Protein AF-0000000066918257 (afdb_homodimer)

Foldseek 3Di:
DDDPPPPPPPPPPPPPPCPPPVPPVPPDDDQWDKDKDKDFAPAQVLQVQLQVQLVVVDDDPVQQKDWDW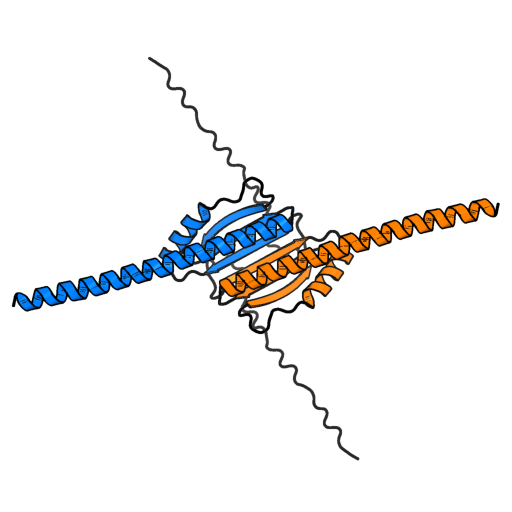DDDGRIIMIMIIGNDPVSRVVRVVVSVVSSVVSSVVCVVVVVVVVVVVVVVVVVVVVVVVVVD/DDDPPPPPPPPPPPPPPCPPPVPPVPPDDDQWDKDKDKDFAPAQVLQVQLQVQLVVVDDDPPQQKDWDWDDDGRIIMIMIIGNDPVSRVVRVVVSVVSSVVSSVVCVVVVVVVVVVVVVVVVVVVVVVVVVD

InterPro domains:
  IPR015419 CTAG/Pcc1 family [PF09341] (35-107)
  IPR015419 CTAG/Pcc1 family [PTHR31283] (31-113)

Radius of gyration: 27.57 Å; Cα contacts (8 Å, |Δi|>4): 281; chains: 2; bounding box: 109×111×55 Å

Organism: Strongyloides stercoralis (NCBI:txid6248)

Secondary structure (DSSP, 8-state):
-----------------------S------SSEEEEEEEE-SSHHHHHHHHHHHHHSPPPTT-SEEEEEEEETTEEEEEEEES-HHHHHHHHHHHHHHHHHHHHHHHHHHHHHHHHHHHHHHHHHHHHHHH-/-----------------------S------SSEEEEEEEE-SSHHHHHHHHHHHHHSPPPTT-SEEEEEEEETTEEEEEEEES-HHHHHHHHHHHHHHHHHHHHHHHHHHHHHHHHHHHHHHHHHHHHHHH-

Solvent-accessible surface area (backbone atoms only — not comparable to full-atom values): 15235 Å² total; 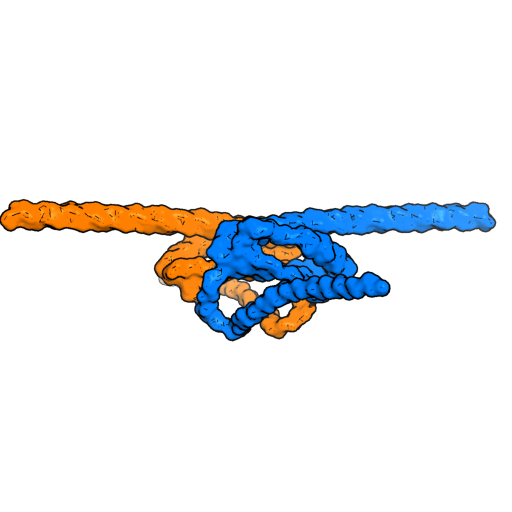per-residue (Å²): 133,88,80,80,78,77,78,75,77,76,75,77,70,75,72,72,70,72,66,69,74,62,78,57,87,55,77,64,60,56,94,46,30,36,36,40,35,36,41,61,41,96,38,52,68,61,28,51,52,51,50,55,58,52,65,67,61,62,75,58,85,85,48,62,37,49,77,48,77,45,78,42,72,32,18,43,36,39,38,38,39,13,84,35,71,66,42,37,49,52,52,52,50,50,50,52,50,52,48,54,52,53,49,50,48,53,56,53,52,52,49,50,53,52,51,51,51,52,50,50,50,54,53,55,54,57,57,54,59,71,72,101,132,87,79,79,78,76,77,73,75,76,73,77,70,73,70,70,69,72,67,67,75,60,78,57,88,55,75,63,60,55,95,45,28,37,35,40,35,38,41,63,41,95,40,52,68,60,28,50,54,49,48,56,58,52,65,66,61,62,74,58,85,86,48,61,37,50,77,47,77,46,77,40,72,31,17,44,34,40,38,38,38,13,84,37,69,67,41,35,48,51,52,52,49,50,50,51,50,51,49,54,51,53,49,50,49,51,56,51,53,52,48,50,53,51,51,49,51,52,52,50,50,56,52,55,54,56,56,55,60,70,72,101

Nearest PDB structures (foldseek):
  7a67-assembly1_A  TM=9.004E-01  e=2.783E-05  Pyrococcus abyssi GE5
  6gwj-assembly1_B  TM=9.487E-01  e=4.952E-05  Homo sapiens
  4wx8-assembly3_C  TM=8.984E-01  e=1.673E-04  Saccharomyces cerevisiae S288C
  8k20-assembly1_F  TM=9.194E-01  e=2.027E-04  Arabidopsis thaliana
  6u9d-assembly2_S-2  TM=4.483E-01  e=7.400E+00  Saccharomyces cerevisiae

Sequence (264 aa):
MPSDVEMTKEYNNTTFKNDKINGNSNDNCDKLHTLECRLKIENENNAQILFTTLNVDKEPSRSKTIRQLELVGKCIVGKFSSIDEKSLQKSVHHFLEMYLLAKSTINVVGKYKYQESVNDEIITTKKAKIMDMPSDVEMTKEYNNTTFKNDKINGNSNDNCDKLHTLECRLKIENENNAQILFTTLNVDKEPSRSKTIRQLELVGKCIVGKFSSIDEKSLQKSVHHFLEMYLLAKSTINVVGKYKYQESVNDEIITTKKAKIMD

pLDDT: mean 79.48, std 25.17, range [27.0, 98.81]

Structure (mmCIF, N/CA/C/O backbone):
data_AF-0000000066918257-model_v1
#
loop_
_entity.id
_entity.type
_entity.pdbx_description
1 polymer 'GRIP domain-containing protein'
#
loop_
_atom_site.group_PDB
_atom_site.id
_atom_site.type_symbol
_atom_site.label_atom_id
_atom_site.label_alt_id
_atom_site.label_comp_id
_atom_site.label_asym_id
_atom_site.label_entity_id
_atom_site.label_seq_id
_atom_site.pdbx_PDB_ins_code
_atom_site.Cartn_x
_atom_site.Cartn_y
_atom_site.Cartn_z
_atom_site.occupancy
_atom_site.B_iso_or_equiv
_atom_site.auth_seq_id
_atom_site.auth_comp_id
_atom_site.auth_asym_id
_atom_site.auth_atom_id
_atom_site.pdbx_PDB_model_num
ATOM 1 N N . MET A 1 1 ? 52.906 -23.297 15.586 1 34 1 MET A N 1
ATOM 2 C CA . MET A 1 1 ? 51.531 -23.719 15.383 1 34 1 MET A CA 1
ATOM 3 C C . MET A 1 1 ? 50.594 -22.531 15.422 1 34 1 MET A C 1
ATOM 5 O O . MET A 1 1 ? 50.531 -21.812 16.422 1 34 1 MET A O 1
ATOM 9 N N . PRO A 1 2 ? 50.25 -21.891 14.273 1 38.5 2 PRO A N 1
ATOM 10 C CA . PRO A 1 2 ? 49.562 -20.609 14.102 1 38.5 2 PRO A CA 1
ATOM 11 C C . PRO A 1 2 ? 48.125 -20.656 14.633 1 38.5 2 PRO A C 1
ATOM 13 O O . PRO A 1 2 ? 47.438 -21.672 14.531 1 38.5 2 PRO A O 1
ATOM 16 N N . SER A 1 3 ? 47.844 -19.969 15.773 1 36.28 3 SER A N 1
ATOM 17 C CA . SER A 1 3 ? 46.625 -19.797 16.547 1 36.28 3 SER A CA 1
ATOM 18 C C . SER A 1 3 ? 45.531 -19.156 15.703 1 36.28 3 SER A C 1
ATOM 20 O O . SER A 1 3 ? 45.75 -18.109 15.086 1 36.28 3 SER A O 1
ATOM 22 N N . ASP A 1 4 ? 44.625 -19.984 15.164 1 34.78 4 ASP A N 1
ATOM 23 C CA . ASP A 1 4 ? 43.438 -19.734 14.344 1 34.78 4 ASP A CA 1
ATOM 24 C C . ASP A 1 4 ? 42.5 -18.734 15.023 1 34.78 4 ASP A C 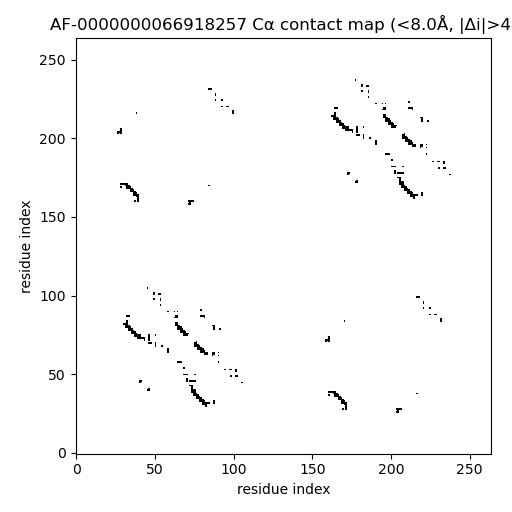1
ATOM 26 O O . ASP A 1 4 ? 42 -18.984 16.125 1 34.78 4 ASP A O 1
ATOM 30 N N . VAL A 1 5 ? 42.719 -17.453 14.82 1 35.69 5 VAL A N 1
ATOM 31 C CA . VAL A 1 5 ? 41.906 -16.328 15.258 1 35.69 5 VAL A CA 1
ATOM 32 C C . VAL A 1 5 ? 40.469 -16.516 14.766 1 35.69 5 VAL A C 1
ATOM 34 O O . VAL A 1 5 ? 40.219 -16.547 13.562 1 35.69 5 VAL A O 1
ATOM 37 N N . GLU A 1 6 ? 39.688 -17.328 15.445 1 34.72 6 GLU A N 1
ATOM 38 C CA . GLU A 1 6 ? 38.25 -17.484 15.219 1 34.72 6 GLU A CA 1
ATOM 39 C C . GLU A 1 6 ? 37.531 -16.141 15.266 1 34.72 6 GLU A C 1
ATOM 41 O O . GLU A 1 6 ? 37.438 -15.5 16.328 1 34.72 6 GLU A O 1
ATOM 46 N N . MET A 1 7 ? 37.656 -15.281 14.305 1 33.41 7 MET A N 1
ATOM 47 C CA . MET A 1 7 ? 36.875 -14.055 14.203 1 33.41 7 MET A CA 1
ATOM 48 C C . MET A 1 7 ? 35.375 -14.359 14.266 1 33.41 7 MET A C 1
ATOM 50 O O . MET A 1 7 ? 34.844 -15.016 13.367 1 33.41 7 MET A O 1
ATOM 54 N N . THR A 1 8 ? 34.844 -14.656 15.422 1 30.53 8 THR A N 1
ATOM 55 C CA . THR A 1 8 ? 33.406 -14.82 15.648 1 30.53 8 THR A CA 1
ATOM 56 C C . THR A 1 8 ? 32.625 -13.586 15.164 1 30.53 8 THR A C 1
ATOM 58 O O . THR A 1 8 ? 32.906 -12.469 15.586 1 30.53 8 THR A O 1
ATOM 61 N N . LYS A 1 9 ? 32.125 -13.609 13.938 1 31.91 9 LYS A N 1
ATOM 62 C CA . LYS A 1 9 ? 31.234 -12.641 13.336 1 31.91 9 LYS A CA 1
ATOM 63 C C . LYS A 1 9 ? 30.031 -12.383 14.242 1 31.91 9 LYS A C 1
ATOM 65 O O . LYS A 1 9 ? 29.266 -13.305 14.547 1 31.91 9 LYS A O 1
ATOM 70 N N . GLU A 1 10 ? 30.125 -11.477 15.234 1 29.81 10 GLU A N 1
ATOM 71 C CA . GLU A 1 10 ? 28.969 -11 16.016 1 29.81 10 GLU A CA 1
ATOM 72 C C . GLU A 1 10 ? 27.891 -10.438 15.094 1 29.81 10 GLU A C 1
ATOM 74 O O . GLU A 1 10 ? 28.125 -9.477 14.367 1 29.81 10 GLU A O 1
ATOM 79 N N . TYR A 1 11 ? 27.094 -11.328 14.484 1 28.58 11 TYR A N 1
ATOM 80 C CA . TYR A 1 11 ? 25.844 -10.859 13.891 1 28.58 11 TYR A CA 1
ATOM 81 C C . TYR A 1 11 ? 25.062 -10.016 14.875 1 28.58 11 TYR A C 1
ATOM 83 O O . TYR A 1 11 ? 24.734 -10.469 15.977 1 28.58 11 TYR A O 1
ATOM 91 N N . ASN A 1 12 ? 25.359 -8.727 14.961 1 29.64 12 ASN A N 1
ATOM 92 C CA . ASN A 1 12 ? 24.516 -7.793 15.695 1 29.64 12 ASN A CA 1
ATOM 93 C C . ASN A 1 12 ? 23.047 -7.945 15.305 1 29.64 12 ASN A C 1
ATOM 95 O O . ASN A 1 12 ? 22.672 -7.637 14.172 1 29.64 12 ASN A O 1
ATOM 99 N N . ASN A 1 13 ? 22.391 -9.016 15.719 1 27.39 13 ASN A N 1
ATOM 100 C CA . ASN A 1 13 ? 20.938 -9.062 15.703 1 27.39 13 ASN A CA 1
ATOM 101 C C . ASN A 1 13 ? 20.328 -7.809 16.328 1 27.39 13 ASN A C 1
ATOM 103 O O . ASN A 1 13 ? 20.375 -7.629 17.547 1 27.39 13 ASN A O 1
ATOM 107 N N . THR A 1 14 ? 20.438 -6.688 15.672 1 30.25 14 THR A N 1
ATOM 108 C CA . THR A 1 14 ? 19.578 -5.629 16.172 1 30.25 14 THR A CA 1
ATOM 109 C C . THR A 1 14 ? 18.203 -6.18 16.547 1 30.25 14 THR A C 1
ATOM 111 O O . THR A 1 14 ? 17.547 -6.84 15.734 1 30.25 14 THR A O 1
ATOM 114 N N . THR A 1 15 ? 17.984 -6.602 17.734 1 29.52 15 THR A N 1
ATOM 115 C CA . THR A 1 15 ? 16.703 -6.887 18.391 1 29.52 15 THR A CA 1
ATOM 116 C C . THR A 1 15 ? 15.625 -5.926 17.891 1 29.52 15 THR A C 1
ATOM 118 O O . THR A 1 15 ? 15.805 -4.707 17.953 1 29.52 15 THR A O 1
ATOM 121 N N . PHE A 1 16 ? 15.008 -6.23 16.812 1 31.22 16 PHE A N 1
ATOM 122 C CA . PHE A 1 16 ? 13.711 -5.617 16.578 1 31.22 16 PHE A CA 1
ATOM 123 C C . PHE A 1 16 ? 12.898 -5.555 17.875 1 31.22 16 PHE A C 1
ATOM 125 O O . PHE A 1 16 ? 12.5 -6.59 18.406 1 31.22 16 PHE A O 1
ATOM 132 N N . LYS A 1 17 ? 13.32 -4.688 18.75 1 29.8 17 LYS A N 1
ATOM 133 C CA . LYS A 1 17 ? 12.336 -4.449 19.797 1 29.8 17 LYS A CA 1
ATOM 134 C C . LYS A 1 17 ? 10.914 -4.578 19.281 1 29.8 17 LYS A C 1
ATOM 136 O O . LYS A 1 17 ? 10.531 -3.885 18.328 1 29.8 17 LYS A O 1
ATOM 141 N N . ASN A 1 18 ? 10.445 -5.816 19.266 1 29.56 18 ASN A N 1
ATOM 142 C CA . ASN A 1 18 ? 8.992 -5.953 19.234 1 29.56 18 ASN A CA 1
ATOM 143 C C . ASN A 1 18 ? 8.305 -4.754 19.875 1 29.56 18 ASN A C 1
ATOM 145 O O . ASN A 1 18 ? 8.148 -4.707 21.094 1 29.56 18 ASN A O 1
ATOM 149 N N . ASP A 1 19 ? 8.672 -3.574 19.625 1 33.31 19 ASP A N 1
ATOM 150 C CA . ASP A 1 19 ? 7.621 -2.619 19.984 1 33.31 19 ASP A CA 1
ATOM 151 C C . ASP A 1 19 ? 6.234 -3.211 19.734 1 33.31 19 ASP A C 1
ATOM 153 O O . ASP A 1 19 ? 5.934 -3.645 18.625 1 33.31 19 ASP A O 1
ATOM 157 N N . LYS A 1 20 ? 5.77 -3.953 20.688 1 31.22 20 LYS A N 1
ATOM 158 C CA . LYS A 1 20 ? 4.395 -4.43 20.812 1 31.22 20 LYS A CA 1
ATOM 159 C C . LYS A 1 20 ? 3.445 -3.615 19.938 1 31.22 20 LYS A C 1
ATOM 161 O O . LYS A 1 20 ? 3.244 -2.424 20.172 1 31.22 20 LYS A O 1
ATOM 166 N N . ILE A 1 21 ? 3.398 -3.871 18.656 1 36.38 21 ILE A N 1
ATOM 167 C CA . ILE A 1 21 ? 2.062 -3.672 18.109 1 36.38 21 ILE A CA 1
ATOM 168 C C . ILE A 1 21 ? 1.014 -4.145 19.109 1 36.38 21 ILE A C 1
ATOM 170 O O . ILE A 1 21 ? 0.825 -5.348 19.297 1 36.38 21 ILE A O 1
ATOM 174 N N . ASN A 1 22 ? 1.06 -3.857 20.359 1 33.19 22 ASN A N 1
ATOM 175 C CA . ASN A 1 22 ? -0.12 -4.074 21.188 1 33.19 22 ASN A CA 1
ATOM 176 C C . ASN A 1 22 ? -1.394 -4.133 20.359 1 33.19 22 ASN A C 1
ATOM 178 O O . ASN A 1 22 ? -1.761 -3.154 19.703 1 33.19 22 ASN A O 1
ATOM 182 N N . GLY A 1 23 ? -1.755 -5.242 19.719 1 34.22 23 GLY A N 1
ATOM 183 C CA . GLY A 1 23 ? -3.07 -5.574 19.203 1 34.22 23 GLY A CA 1
ATOM 184 C C . GLY A 1 23 ? -4.199 -4.875 19.938 1 34.22 23 GLY A C 1
ATOM 185 O O . GLY A 1 23 ? -5.336 -5.355 19.938 1 34.22 23 GLY A O 1
ATOM 186 N N . ASN A 1 24 ? -3.996 -4.379 21.141 1 34.06 24 ASN A N 1
ATOM 187 C CA . ASN A 1 24 ? -5.133 -3.615 21.656 1 34.06 24 ASN A CA 1
ATOM 188 C C . ASN A 1 24 ? -5.684 -2.668 20.594 1 34.06 24 ASN A C 1
ATOM 190 O O . ASN A 1 24 ? -4.93 -1.932 19.953 1 34.06 24 ASN A O 1
ATOM 194 N N . SER A 1 25 ? -6.789 -3.045 19.906 1 39.78 25 SER A N 1
ATOM 195 C CA . SER A 1 25 ? -7.516 -2.012 19.172 1 39.78 25 SER A CA 1
ATOM 196 C C . SER A 1 25 ? -7.145 -0.618 19.656 1 39.78 25 SER A C 1
ATOM 198 O O . SER A 1 25 ? -7.902 0.002 20.406 1 39.78 25 SER A O 1
ATOM 200 N N . ASN A 1 26 ? -6.004 -0.419 20.297 1 39.91 26 ASN A N 1
ATOM 201 C CA . ASN A 1 26 ? -5.637 0.854 20.906 1 39.91 26 ASN A CA 1
ATOM 202 C C . ASN A 1 26 ? -5.734 2.004 19.906 1 39.91 26 ASN A C 1
ATOM 204 O O . ASN A 1 26 ? -5.188 1.925 18.812 1 39.91 26 ASN A O 1
ATOM 208 N N . ASP A 1 27 ? -6.738 2.74 19.906 1 53.62 27 ASP A N 1
ATOM 209 C CA . ASP A 1 27 ? -6.977 4.086 19.391 1 53.62 27 ASP A CA 1
ATOM 210 C C . ASP A 1 27 ? -5.668 4.855 19.234 1 53.62 27 ASP A C 1
ATOM 212 O O . ASP A 1 27 ? -5.672 6.07 19.047 1 53.62 27 ASP A O 1
ATOM 216 N N . ASN A 1 28 ? -4.441 4.152 19.547 1 61.66 28 ASN A N 1
ATOM 217 C CA . ASN A 1 28 ? -3.256 4.988 19.672 1 61.66 28 ASN A CA 1
ATOM 218 C C . ASN A 1 28 ? -2.523 5.133 18.344 1 61.66 28 ASN A C 1
ATOM 220 O O . ASN A 1 28 ? -2.174 4.137 17.703 1 61.66 28 ASN A O 1
ATOM 224 N N . CYS A 1 29 ? -2.682 6.047 17.672 1 70.75 29 CYS A N 1
ATOM 225 C CA . CYS A 1 29 ? -1.875 6.504 16.547 1 70.75 29 CYS A CA 1
ATOM 226 C C . CYS A 1 29 ? -0.394 6.523 16.906 1 70.75 29 CYS A C 1
ATOM 228 O O . CYS A 1 29 ? 0.039 7.336 17.719 1 70.75 29 CYS A O 1
ATOM 230 N N . ASP A 1 30 ? 0.239 5.359 16.578 1 77 30 ASP A N 1
ATOM 231 C CA . ASP A 1 30 ? 1.679 5.262 16.797 1 77 30 ASP A CA 1
ATOM 232 C C . ASP A 1 30 ? 2.418 6.41 16.109 1 77 30 ASP A C 1
ATOM 234 O O . ASP A 1 30 ? 1.807 7.23 15.43 1 77 30 ASP A O 1
ATOM 238 N N . LYS A 1 31 ? 3.754 6.367 16.453 1 87.56 31 LYS A N 1
ATOM 239 C CA . LYS A 1 31 ? 4.602 7.449 15.961 1 87.56 31 LYS A CA 1
ATOM 240 C C . LYS A 1 31 ? 4.918 7.266 14.477 1 87.56 31 LYS A C 1
ATOM 242 O O . LYS A 1 31 ? 5.184 8.242 13.773 1 87.56 31 LYS A O 1
ATOM 247 N N . LEU A 1 32 ? 4.688 6.074 13.938 1 97.06 32 LEU A N 1
ATOM 248 C CA . LEU A 1 32 ? 5.098 5.809 12.562 1 97.06 32 LEU A CA 1
ATOM 249 C C . LEU A 1 32 ? 3.887 5.57 11.672 1 97.06 32 LEU A C 1
ATOM 251 O O . LEU A 1 32 ? 2.828 5.16 12.148 1 97.06 32 LEU A O 1
ATOM 255 N N . HIS A 1 33 ? 4.023 5.934 10.406 1 98.56 33 HIS A N 1
ATOM 256 C CA . HIS A 1 33 ? 3.105 5.445 9.383 1 98.56 33 HIS A CA 1
ATOM 257 C C . HIS A 1 33 ? 3.318 3.961 9.109 1 98.56 33 HIS A C 1
ATOM 259 O O . HIS A 1 33 ? 4.457 3.496 9.031 1 98.56 33 HIS A O 1
ATOM 265 N N . THR A 1 34 ? 2.262 3.229 8.992 1 98.5 34 THR A N 1
ATOM 266 C CA . THR A 1 34 ? 2.428 1.789 8.828 1 98.5 34 THR A CA 1
ATOM 267 C C . THR A 1 34 ? 1.507 1.261 7.734 1 98.5 34 THR A C 1
ATOM 269 O O . THR A 1 34 ? 0.481 1.872 7.43 1 98.5 34 THR A O 1
ATOM 272 N N . LEU A 1 35 ? 1.868 0.194 7.148 1 98.81 35 LEU A N 1
ATOM 273 C CA . LEU A 1 35 ? 1.069 -0.519 6.156 1 98.81 35 LEU A CA 1
ATOM 274 C C . LEU A 1 35 ? 1.346 -2.018 6.211 1 98.81 35 LEU A C 1
ATOM 276 O O . LEU A 1 35 ? 2.496 -2.436 6.352 1 98.81 35 LEU A O 1
ATOM 280 N N . GLU A 1 36 ? 0.356 -2.795 6.141 1 98.69 36 GLU A N 1
ATOM 281 C CA . GLU A 1 36 ? 0.458 -4.246 6.023 1 98.69 36 GLU A CA 1
ATOM 282 C C . GLU A 1 36 ? -0.367 -4.762 4.848 1 98.69 36 GLU A C 1
ATOM 284 O O . GLU A 1 36 ? -1.525 -4.375 4.676 1 98.69 36 GLU A O 1
ATOM 289 N N . CYS A 1 37 ? 0.229 -5.52 4.062 1 98.75 37 CYS A N 1
ATOM 290 C CA . CYS A 1 37 ? -0.529 -6.152 2.988 1 98.75 37 CYS A CA 1
ATOM 291 C C . CYS A 1 37 ? -0.437 -7.668 3.076 1 98.75 37 CYS A C 1
ATOM 293 O O . CYS A 1 37 ? 0.549 -8.211 3.582 1 98.75 37 CYS A O 1
ATOM 295 N N . ARG A 1 38 ? -1.414 -8.336 2.643 1 98.5 38 ARG A N 1
ATOM 296 C CA . ARG A 1 38 ? -1.513 -9.789 2.537 1 98.5 38 ARG A CA 1
ATOM 297 C C . ARG A 1 38 ? -1.929 -10.203 1.131 1 98.5 38 ARG A C 1
ATOM 299 O O . ARG A 1 38 ? -3.012 -9.844 0.664 1 98.5 38 ARG A O 1
ATOM 306 N N . LEU A 1 39 ? -1.074 -10.906 0.521 1 98.62 39 LEU A N 1
ATOM 307 C CA . LEU A 1 39 ? -1.291 -11.352 -0.851 1 98.62 39 LEU A CA 1
ATOM 308 C C . LEU A 1 39 ? -1.443 -12.867 -0.912 1 98.62 39 LEU A C 1
ATOM 310 O O . LEU A 1 39 ? -0.559 -13.602 -0.47 1 98.62 39 LEU A O 1
ATOM 314 N N . LYS A 1 40 ? -2.479 -13.289 -1.523 1 97.88 40 LYS A N 1
ATOM 315 C CA . LYS A 1 40 ? -2.773 -14.719 -1.633 1 97.88 40 LYS A CA 1
ATOM 316 C C . LYS A 1 40 ? -2.209 -15.297 -2.926 1 97.88 40 LYS A C 1
ATOM 318 O O . LYS A 1 40 ? -2.404 -14.734 -4.004 1 97.88 40 LYS A O 1
ATOM 323 N N . ILE A 1 41 ? -1.612 -16.438 -2.723 1 97.25 41 ILE A N 1
ATOM 324 C CA . ILE A 1 41 ? -1.028 -17.141 -3.863 1 97.25 41 ILE A CA 1
ATOM 325 C C . ILE A 1 41 ? -1.769 -18.453 -4.098 1 97.25 41 ILE A C 1
ATOM 327 O O . ILE A 1 41 ? -2.438 -18.969 -3.195 1 97.25 41 ILE A O 1
ATOM 331 N N . GLU A 1 42 ? -1.72 -18.938 -5.246 1 94.19 42 GLU A N 1
ATOM 332 C CA . GLU A 1 42 ? -2.516 -20.078 -5.66 1 94.19 42 GLU A CA 1
ATOM 333 C C . GLU A 1 42 ? -2.104 -21.344 -4.898 1 94.19 42 GLU A C 1
ATOM 335 O O . GLU A 1 42 ? -2.949 -22.172 -4.551 1 94.19 42 GLU A O 1
ATOM 340 N N . ASN A 1 43 ? -0.855 -21.531 -4.742 1 94.75 43 ASN A N 1
ATOM 341 C CA . ASN A 1 43 ? -0.366 -22.703 -4.027 1 94.75 43 ASN A CA 1
ATOM 342 C C . ASN A 1 43 ? 0.916 -22.391 -3.258 1 94.75 43 ASN A C 1
ATOM 344 O O . ASN A 1 43 ? 1.542 -21.359 -3.477 1 94.75 43 ASN A O 1
ATOM 348 N N . GLU A 1 44 ? 1.282 -23.297 -2.324 1 96.06 44 GLU A N 1
ATOM 349 C CA . GLU A 1 44 ? 2.395 -23.078 -1.404 1 96.06 44 GLU A CA 1
ATOM 350 C C . GLU A 1 44 ? 3.725 -23.016 -2.15 1 96.06 44 GLU A C 1
ATOM 352 O O . GLU A 1 44 ? 4.625 -22.266 -1.767 1 96.06 44 GLU A O 1
ATOM 357 N N . ASN A 1 45 ? 3.85 -23.859 -3.176 1 95.44 45 ASN A N 1
ATOM 358 C CA . ASN A 1 45 ? 5.086 -23.875 -3.951 1 95.44 45 ASN A CA 1
ATOM 359 C C . ASN A 1 45 ? 5.34 -22.516 -4.613 1 95.44 45 ASN A C 1
ATOM 361 O O . ASN A 1 45 ? 6.43 -21.953 -4.488 1 95.44 45 ASN A O 1
ATOM 365 N N . ASN A 1 46 ? 4.324 -22.031 -5.316 1 97 46 ASN A N 1
ATOM 366 C CA . ASN A 1 46 ? 4.441 -20.719 -5.934 1 97 46 ASN A CA 1
ATOM 367 C C . ASN A 1 46 ? 4.676 -19.625 -4.891 1 97 46 ASN A C 1
ATOM 369 O O . ASN A 1 46 ? 5.445 -18.688 -5.121 1 97 46 ASN A O 1
ATOM 373 N N . ALA A 1 47 ? 4.043 -19.75 -3.727 1 97.81 47 ALA A N 1
ATOM 374 C CA . ALA A 1 47 ? 4.215 -18.781 -2.648 1 97.81 47 ALA A CA 1
ATOM 375 C C . ALA A 1 47 ? 5.668 -18.734 -2.18 1 97.81 47 ALA A C 1
ATOM 377 O O . ALA A 1 47 ? 6.223 -17.656 -1.95 1 97.81 47 ALA A O 1
ATOM 378 N N . GLN A 1 48 ? 6.223 -19.875 -2.057 1 97.88 48 GLN A N 1
ATOM 379 C CA . GLN A 1 48 ? 7.609 -19.969 -1.621 1 97.88 48 GLN A CA 1
ATOM 380 C C . GLN A 1 48 ? 8.555 -19.344 -2.641 1 97.88 48 GLN A C 1
ATOM 382 O O . GLN A 1 48 ? 9.492 -18.625 -2.27 1 97.88 48 GLN A O 1
ATOM 387 N N . ILE A 1 49 ? 8.352 -19.594 -3.891 1 97.31 49 ILE A N 1
ATOM 388 C CA . ILE A 1 49 ? 9.18 -19.031 -4.945 1 97.31 49 ILE A CA 1
ATOM 389 C C . ILE A 1 49 ? 9.062 -17.5 -4.93 1 97.31 49 ILE A C 1
ATOM 391 O O . ILE A 1 49 ? 10.078 -16.797 -4.953 1 97.31 49 ILE A O 1
ATOM 395 N N . LEU A 1 50 ? 7.812 -17.047 -4.883 1 98.06 50 LEU A N 1
ATOM 396 C CA . LEU A 1 50 ? 7.578 -15.609 -4.867 1 98.06 50 LEU A CA 1
ATOM 397 C C . LEU A 1 50 ? 8.211 -14.961 -3.643 1 98.06 50 LEU A C 1
ATOM 399 O O . LEU A 1 50 ? 8.875 -13.93 -3.752 1 98.06 50 LEU A O 1
ATOM 403 N N . PHE A 1 51 ? 8 -15.625 -2.51 1 98.44 51 PHE A N 1
ATOM 404 C CA . PHE A 1 51 ? 8.562 -15.109 -1.264 1 98.44 51 PHE A CA 1
ATOM 405 C C . PHE A 1 51 ? 10.078 -14.984 -1.366 1 98.44 51 PHE A C 1
ATOM 407 O O . PHE A 1 51 ? 10.641 -13.961 -0.972 1 98.44 51 PHE A O 1
ATOM 414 N N . THR A 1 52 ? 10.719 -15.984 -1.863 1 97.5 52 THR A N 1
ATOM 415 C CA . THR A 1 52 ? 12.172 -15.992 -1.989 1 97.5 52 THR A CA 1
ATOM 416 C C . THR A 1 52 ? 12.641 -14.891 -2.936 1 97.5 52 THR A C 1
ATOM 418 O O . THR A 1 52 ? 13.633 -14.211 -2.66 1 97.5 52 THR A O 1
ATOM 421 N N . THR A 1 53 ? 11.945 -14.703 -4.047 1 97.12 53 THR A N 1
ATOM 422 C CA . THR A 1 53 ? 12.289 -13.68 -5.027 1 97.12 53 THR A CA 1
ATOM 423 C C . THR A 1 53 ? 12.133 -12.281 -4.43 1 97.12 53 THR A C 1
ATOM 425 O O . THR A 1 53 ? 13 -11.43 -4.605 1 97.12 53 THR A O 1
ATOM 428 N N . LEU A 1 54 ? 11.094 -12.07 -3.697 1 98.12 54 LEU A N 1
ATOM 429 C CA . LEU A 1 54 ? 10.789 -10.75 -3.141 1 98.12 54 LEU A CA 1
ATOM 430 C C . LEU A 1 54 ? 11.727 -10.43 -1.979 1 98.12 54 LEU A C 1
ATOM 432 O O . LEU A 1 54 ? 12.047 -9.258 -1.749 1 98.12 54 LEU A O 1
ATOM 436 N N . ASN A 1 55 ? 12.078 -11.469 -1.279 1 96.31 55 ASN A N 1
ATOM 437 C CA . ASN A 1 55 ? 12.93 -11.266 -0.116 1 96.31 55 ASN A CA 1
ATOM 438 C C . ASN A 1 55 ? 14.344 -10.859 -0.524 1 96.31 55 ASN A C 1
ATOM 440 O O . ASN A 1 55 ? 15.07 -10.242 0.261 1 96.31 55 ASN A O 1
ATOM 444 N N . VAL A 1 56 ? 14.727 -11.164 -1.682 1 95.44 56 VAL A N 1
ATOM 445 C CA . VAL A 1 56 ? 16.031 -10.758 -2.205 1 95.44 56 VAL A CA 1
ATOM 446 C C . VAL A 1 56 ? 16 -9.281 -2.582 1 95.44 56 VAL A C 1
ATOM 448 O O . VAL A 1 56 ? 17.047 -8.625 -2.607 1 95.44 56 VAL A O 1
ATOM 451 N N . ASP A 1 57 ? 14.828 -8.891 -3.055 1 93.5 57 ASP A N 1
ATOM 452 C CA . ASP A 1 57 ? 14.641 -7.473 -3.352 1 93.5 57 ASP A CA 1
ATOM 453 C C . ASP A 1 57 ? 14.594 -6.645 -2.068 1 93.5 57 ASP A C 1
ATOM 455 O O . ASP A 1 57 ? 13.508 -6.332 -1.567 1 93.5 57 ASP A O 1
ATOM 459 N N . LYS A 1 58 ? 15.742 -6.199 -1.647 1 92.81 58 LYS A N 1
ATOM 460 C CA . LYS A 1 58 ? 15.844 -5.527 -0.356 1 92.81 58 LYS A CA 1
ATOM 461 C C . LYS A 1 58 ? 15.344 -4.086 -0.446 1 92.81 58 LYS A C 1
ATOM 463 O O . LYS A 1 58 ? 15.461 -3.445 -1.493 1 92.81 58 LYS A O 1
ATOM 468 N N . GLU A 1 59 ? 14.82 -3.645 0.585 1 95.25 59 GLU A N 1
ATOM 469 C CA . GLU A 1 59 ? 14.516 -2.225 0.731 1 95.25 59 GLU A CA 1
ATOM 470 C C . GLU A 1 59 ? 15.758 -1.367 0.536 1 95.25 59 GLU A C 1
ATOM 472 O O . GLU A 1 59 ? 16.812 -1.668 1.09 1 95.25 59 GLU A O 1
ATOM 477 N N . PRO A 1 60 ? 15.609 -0.326 -0.326 1 93.06 60 PRO A N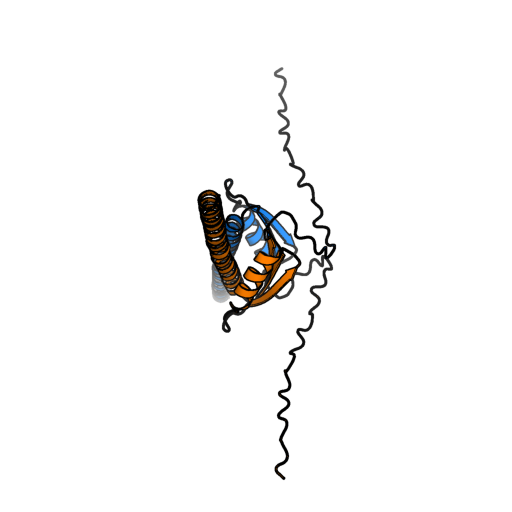 1
ATOM 478 C CA . PRO A 1 60 ? 16.781 0.539 -0.504 1 93.06 60 PRO A CA 1
ATOM 479 C C . PRO A 1 60 ? 17.344 1.046 0.82 1 93.06 60 PRO A C 1
ATOM 481 O O . PRO A 1 60 ? 16.578 1.421 1.717 1 93.06 60 PRO A O 1
ATOM 484 N N . SER A 1 61 ? 18.562 1.09 0.833 1 92.69 61 SER A N 1
ATOM 485 C CA . SER A 1 61 ? 19.25 1.451 2.074 1 92.69 61 SER A CA 1
ATOM 486 C C . SER A 1 61 ? 18.969 2.898 2.459 1 92.69 61 SER A C 1
ATOM 488 O O . SER A 1 61 ? 18.969 3.246 3.643 1 92.69 61 SER A O 1
ATOM 490 N N . ARG A 1 62 ? 18.719 3.676 1.508 1 94.81 62 ARG A N 1
ATOM 491 C CA . ARG A 1 62 ? 18.469 5.086 1.791 1 94.81 62 ARG A CA 1
ATOM 492 C C . ARG A 1 62 ? 17 5.316 2.156 1 94.81 62 ARG A C 1
ATOM 494 O O . ARG A 1 62 ? 16.625 6.418 2.559 1 94.81 62 ARG A O 1
ATOM 501 N N . SER A 1 63 ? 16.25 4.297 2.033 1 95.88 63 SER A N 1
ATOM 502 C CA . SER A 1 63 ? 14.828 4.414 2.326 1 95.88 63 SER A CA 1
ATOM 503 C C . SER A 1 63 ? 14.586 4.652 3.812 1 95.88 63 SER A C 1
ATOM 505 O O . SER A 1 63 ? 15.266 4.066 4.66 1 95.88 63 SER A O 1
ATOM 507 N N . LYS A 1 64 ? 13.633 5.492 4.129 1 97.88 64 LYS A N 1
ATOM 508 C CA . LYS A 1 64 ? 13.227 5.738 5.508 1 97.88 64 LYS A CA 1
ATOM 509 C C . LYS A 1 64 ? 12.188 4.719 5.969 1 97.88 64 LYS A C 1
ATOM 511 O O . LYS A 1 64 ? 11.617 4.852 7.055 1 97.88 64 LYS A O 1
ATOM 516 N N . THR A 1 65 ? 11.992 3.814 5.113 1 98.44 65 THR A N 1
ATOM 517 C CA . THR A 1 65 ? 10.984 2.797 5.387 1 98.44 65 THR A CA 1
ATOM 518 C C . THR A 1 65 ? 11.641 1.469 5.75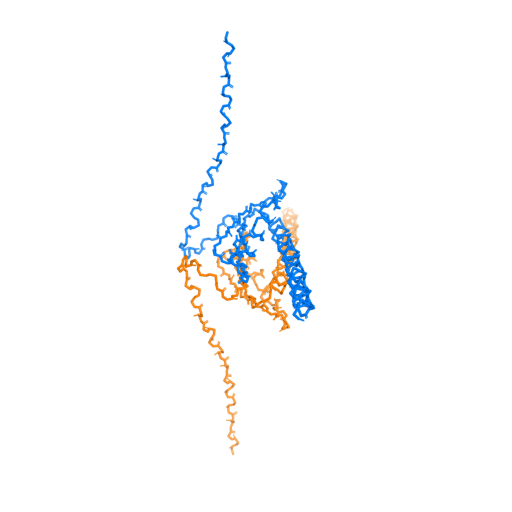8 1 98.44 65 THR A C 1
ATOM 520 O O . THR A 1 65 ? 12.625 1.064 5.137 1 98.44 65 THR A O 1
ATOM 523 N N . ILE A 1 66 ? 11.109 0.846 6.801 1 97.69 66 ILE A N 1
ATOM 524 C CA . ILE A 1 66 ? 11.477 -0.512 7.188 1 97.69 66 ILE A CA 1
ATOM 525 C C . ILE A 1 66 ? 10.453 -1.5 6.629 1 97.69 66 ILE A C 1
ATOM 527 O O . ILE A 1 66 ? 9.242 -1.301 6.773 1 97.69 66 ILE A O 1
ATOM 531 N N . ARG A 1 67 ? 10.992 -2.561 6.008 1 98.19 67 ARG A N 1
ATOM 532 C CA . ARG A 1 67 ? 10.125 -3.58 5.43 1 98.19 67 ARG A CA 1
ATOM 533 C C . ARG A 1 67 ? 10.438 -4.957 6.008 1 98.19 67 ARG A C 1
ATOM 535 O O . ARG A 1 67 ? 11.602 -5.324 6.168 1 98.19 67 ARG A O 1
ATOM 542 N N . GLN A 1 68 ? 9.383 -5.645 6.383 1 97.75 68 GLN A N 1
ATOM 543 C CA . GLN A 1 68 ? 9.461 -7.039 6.801 1 97.75 68 GLN A CA 1
ATOM 544 C C . GLN A 1 68 ? 8.523 -7.918 5.973 1 97.75 68 GLN A C 1
ATOM 546 O O . GLN A 1 68 ? 7.367 -7.551 5.742 1 97.75 68 GLN A O 1
ATOM 551 N N . LEU A 1 69 ? 9.039 -9.023 5.547 1 98.31 69 LEU A N 1
ATOM 552 C CA . LEU A 1 69 ? 8.25 -9.961 4.766 1 98.31 69 LEU A CA 1
ATOM 553 C C . LEU A 1 69 ? 8.086 -11.289 5.508 1 98.31 69 LEU A C 1
ATOM 555 O O . LEU A 1 69 ? 9.039 -11.773 6.129 1 98.31 69 LEU A O 1
ATOM 559 N N . GLU A 1 70 ? 6.914 -11.789 5.418 1 98 70 GLU A N 1
ATOM 560 C CA . GLU A 1 70 ? 6.629 -13.094 6.008 1 98 70 GLU A CA 1
ATOM 561 C C . GLU A 1 70 ? 5.832 -13.977 5.047 1 98 70 GLU A C 1
ATOM 563 O O . GLU A 1 70 ? 5.051 -13.469 4.238 1 98 70 GLU A O 1
ATOM 568 N N . LEU A 1 71 ? 6.102 -15.227 5.168 1 98.06 71 LEU A N 1
ATOM 569 C CA . LEU A 1 71 ? 5.309 -16.219 4.449 1 98.06 71 LEU A CA 1
ATOM 570 C C . LEU A 1 71 ? 4.457 -17.047 5.418 1 98.06 71 LEU A C 1
ATOM 572 O O . LEU A 1 71 ? 4.984 -17.656 6.352 1 98.06 71 LEU A O 1
ATOM 576 N N . VAL A 1 72 ? 3.18 -16.938 5.242 1 96 72 VAL A N 1
ATOM 577 C CA . VAL A 1 72 ? 2.246 -17.703 6.066 1 96 72 VAL A CA 1
ATOM 578 C C . VAL A 1 72 ? 1.387 -18.594 5.176 1 96 72 VAL A C 1
ATOM 580 O O . VAL A 1 72 ? 0.354 -18.172 4.66 1 96 72 VAL A O 1
ATOM 583 N N . GLY A 1 73 ? 1.702 -19.828 5.059 1 93.75 73 GLY A N 1
ATOM 584 C CA . GLY A 1 73 ? 1.012 -20.688 4.117 1 93.75 73 GLY A CA 1
ATOM 585 C C . GLY A 1 73 ? 1.104 -20.203 2.684 1 93.75 73 GLY A C 1
ATOM 586 O O . GLY A 1 73 ? 2.201 -20.062 2.141 1 93.75 73 GLY A O 1
ATOM 587 N N . LYS A 1 74 ? -0.029 -19.938 2.104 1 96.19 74 LYS A N 1
ATOM 588 C CA . LYS A 1 74 ? -0.088 -19.469 0.721 1 96.19 74 LYS A CA 1
ATOM 589 C C . LYS A 1 74 ? -0.168 -17.938 0.656 1 96.19 74 LYS A C 1
ATOM 591 O O . LYS A 1 74 ? -0.537 -17.375 -0.376 1 96.19 74 LYS A O 1
ATOM 596 N N . CYS A 1 75 ? 0.175 -17.312 1.795 1 97.75 75 CYS A N 1
ATOM 597 C CA . CYS A 1 75 ? 0.037 -15.859 1.848 1 97.75 75 CYS A CA 1
ATOM 598 C C . CYS A 1 75 ? 1.387 -15.188 2.08 1 97.75 75 CYS A C 1
ATOM 600 O O . CYS A 1 75 ? 2.17 -15.641 2.918 1 97.75 75 CYS A O 1
ATOM 602 N N . ILE A 1 76 ? 1.624 -14.234 1.332 1 98.44 76 ILE A N 1
ATOM 603 C CA . ILE A 1 76 ? 2.768 -13.367 1.594 1 98.44 76 ILE A CA 1
ATOM 604 C C . ILE A 1 76 ? 2.307 -12.109 2.334 1 98.44 76 ILE A C 1
ATOM 606 O O . ILE A 1 76 ? 1.422 -11.398 1.861 1 98.44 76 ILE A O 1
ATOM 610 N N . VAL A 1 77 ? 2.893 -11.883 3.443 1 98.38 77 VAL A N 1
ATOM 611 C CA . VAL A 1 77 ? 2.553 -10.727 4.273 1 98.38 77 VAL A CA 1
ATOM 612 C C . VAL A 1 77 ? 3.695 -9.711 4.242 1 98.38 77 VAL A C 1
ATOM 614 O O . VAL A 1 77 ? 4.836 -10.047 4.57 1 98.38 77 VAL A O 1
ATOM 617 N N . GLY A 1 78 ? 3.428 -8.531 3.801 1 98.62 78 GLY A N 1
ATOM 618 C CA . GLY A 1 78 ? 4.375 -7.43 3.846 1 98.62 78 GLY A CA 1
ATOM 619 C C . GLY A 1 78 ? 4.023 -6.383 4.887 1 98.62 78 GLY A C 1
ATOM 620 O O . GLY A 1 78 ? 2.883 -5.918 4.949 1 98.62 78 GLY A O 1
ATOM 621 N N . LYS A 1 79 ? 4.945 -6.039 5.703 1 98.69 79 LYS A N 1
ATOM 622 C CA . LYS A 1 79 ? 4.797 -5.008 6.727 1 98.69 79 LYS A CA 1
ATOM 623 C C . LYS A 1 79 ? 5.77 -3.854 6.488 1 98.69 79 LYS A C 1
ATOM 625 O O . LYS A 1 79 ? 6.969 -4.07 6.316 1 98.69 79 LYS A O 1
ATOM 630 N N . PHE A 1 80 ? 5.191 -2.684 6.547 1 98.75 80 PHE A N 1
ATOM 631 C CA . PHE A 1 80 ? 5.969 -1.478 6.301 1 98.75 80 PHE A CA 1
ATOM 632 C C . PHE A 1 80 ? 5.785 -0.473 7.43 1 98.75 80 PHE A C 1
ATOM 634 O O . PHE A 1 80 ? 4.676 -0.297 7.938 1 98.75 80 PHE A O 1
ATOM 641 N N . SER A 1 81 ? 6.824 0.146 7.805 1 98.38 81 SER A N 1
ATOM 642 C CA . SER A 1 81 ? 6.801 1.255 8.75 1 98.38 81 SER A CA 1
ATOM 643 C C . SER A 1 81 ? 7.754 2.367 8.32 1 98.38 81 SER A C 1
ATOM 645 O O . SER A 1 81 ? 8.875 2.1 7.898 1 98.38 81 SER A O 1
ATOM 647 N N . SER A 1 82 ? 7.305 3.631 8.406 1 98.62 82 SER A N 1
ATOM 648 C CA . SER A 1 82 ? 8.117 4.742 7.914 1 98.62 82 SER A CA 1
ATOM 649 C C . SER A 1 82 ? 7.852 6.012 8.719 1 98.62 82 SER A C 1
ATOM 651 O O . SER A 1 82 ? 6.727 6.254 9.156 1 98.62 82 SER A O 1
ATOM 653 N N . ILE A 1 83 ? 8.891 6.801 8.914 1 97 83 ILE A N 1
ATOM 654 C CA . ILE A 1 83 ? 8.727 8.125 9.5 1 97 83 ILE A CA 1
ATOM 655 C C . ILE A 1 83 ? 8.219 9.102 8.445 1 97 83 ILE A C 1
ATOM 657 O O . ILE A 1 83 ? 7.656 10.148 8.773 1 97 83 ILE A O 1
ATOM 661 N N . ASP A 1 84 ? 8.391 8.719 7.141 1 97.56 84 ASP A N 1
ATOM 662 C CA . ASP A 1 84 ? 8.07 9.562 5.992 1 97.56 84 ASP A CA 1
ATOM 663 C C . ASP A 1 84 ? 7.012 8.906 5.109 1 97.56 84 ASP A C 1
ATOM 665 O O . ASP A 1 84 ? 7.227 7.809 4.59 1 97.56 84 ASP A O 1
ATOM 669 N N . GLU A 1 85 ? 5.918 9.609 4.953 1 97.88 85 GLU A N 1
ATOM 670 C CA . GLU A 1 85 ? 4.793 9.047 4.211 1 97.88 85 GLU A CA 1
ATOM 671 C C . GLU A 1 85 ? 5.152 8.82 2.746 1 97.88 85 GLU A C 1
ATOM 673 O O . GLU A 1 85 ? 4.688 7.863 2.127 1 97.88 85 GLU A O 1
ATOM 678 N N . LYS A 1 86 ? 5.969 9.727 2.254 1 98.19 86 LYS A N 1
ATOM 679 C CA . LYS A 1 86 ? 6.391 9.57 0.866 1 98.19 86 LYS A CA 1
ATOM 680 C C . LYS A 1 86 ? 7.266 8.336 0.692 1 98.19 86 LYS A C 1
ATOM 682 O O . LYS A 1 86 ? 7.125 7.602 -0.289 1 98.19 86 LYS A O 1
ATOM 687 N N . SER A 1 87 ? 8.148 8.195 1.65 1 98.56 87 SER A N 1
ATOM 688 C CA . SER A 1 87 ? 9 7.012 1.622 1 98.56 87 SER A CA 1
ATOM 689 C C . SER A 1 87 ? 8.172 5.734 1.714 1 98.56 87 SER A C 1
ATOM 691 O O . SER A 1 87 ? 8.453 4.754 1.024 1 98.56 87 SER A O 1
ATOM 693 N N . LEU A 1 88 ? 7.129 5.754 2.547 1 98.62 88 LEU A N 1
ATOM 694 C CA . LEU A 1 88 ? 6.219 4.621 2.68 1 98.62 88 LEU A CA 1
ATOM 695 C C . LEU A 1 88 ? 5.547 4.301 1.348 1 98.62 88 LEU A C 1
ATOM 697 O O . LEU A 1 88 ? 5.523 3.146 0.919 1 98.62 88 LEU A O 1
ATOM 701 N N . GLN A 1 89 ? 5.082 5.328 0.734 1 98.69 89 GLN A N 1
ATOM 702 C CA . GLN A 1 89 ? 4.395 5.18 -0.545 1 98.69 89 GLN A CA 1
ATOM 703 C C . GLN A 1 89 ? 5.305 4.539 -1.589 1 98.69 89 GLN A C 1
ATOM 705 O O . GLN A 1 89 ? 4.898 3.605 -2.283 1 98.69 89 GLN A O 1
ATOM 710 N N . LYS A 1 90 ? 6.453 5.074 -1.663 1 98.19 90 LYS A N 1
ATOM 711 C CA . LYS A 1 90 ? 7.406 4.566 -2.646 1 98.19 90 LYS A CA 1
ATOM 712 C C . LYS A 1 90 ? 7.738 3.1 -2.385 1 98.19 90 LYS A C 1
ATOM 714 O O . LYS A 1 90 ? 7.785 2.293 -3.316 1 98.19 90 LYS A O 1
ATOM 719 N N . SER A 1 91 ? 8 2.75 -1.179 1 98.31 91 SER A N 1
ATOM 720 C CA . SER A 1 91 ? 8.398 1.402 -0.787 1 98.31 91 SER A CA 1
ATOM 721 C C . SER A 1 91 ? 7.309 0.387 -1.103 1 98.31 91 SER A C 1
ATOM 723 O O . SER A 1 91 ? 7.574 -0.647 -1.719 1 98.31 91 SER A O 1
ATOM 725 N N . VAL A 1 92 ? 6.094 0.777 -0.733 1 98.62 92 VAL A N 1
ATOM 726 C CA . VAL A 1 92 ? 4.992 -0.158 -0.941 1 98.62 92 VAL A CA 1
ATOM 727 C C . VAL A 1 92 ? 4.703 -0.296 -2.434 1 98.62 92 VAL A C 1
ATOM 729 O O . VAL A 1 92 ? 4.457 -1.399 -2.926 1 98.62 92 VAL A O 1
ATOM 732 N N . HIS A 1 93 ? 4.719 0.773 -3.092 1 98.19 93 HIS A N 1
ATOM 733 C CA . HIS A 1 93 ? 4.523 0.741 -4.539 1 98.19 93 HIS A CA 1
ATOM 734 C C . HIS A 1 93 ? 5.547 -0.167 -5.211 1 98.19 93 HIS A C 1
ATOM 736 O O . HIS A 1 93 ? 5.184 -1.021 -6.023 1 98.19 93 HIS A O 1
ATOM 742 N N . HIS A 1 94 ? 6.766 0.061 -4.875 1 97.62 94 HIS A N 1
ATOM 743 C CA . HIS A 1 94 ? 7.844 -0.742 -5.445 1 97.62 94 HIS A CA 1
ATOM 744 C C . HIS A 1 94 ? 7.645 -2.223 -5.141 1 97.62 94 HIS A C 1
ATOM 746 O O . HIS A 1 94 ? 7.777 -3.066 -6.031 1 97.62 94 HIS A O 1
ATOM 752 N N . PHE A 1 95 ? 7.328 -2.527 -3.951 1 98.44 95 PHE A N 1
ATOM 753 C CA . PHE A 1 95 ? 7.133 -3.914 -3.547 1 98.44 95 PHE A CA 1
ATOM 754 C C . PHE A 1 95 ? 6.023 -4.566 -4.363 1 98.44 95 PHE A C 1
ATOM 756 O O . PHE A 1 95 ? 6.195 -5.676 -4.875 1 98.44 95 PHE A O 1
ATOM 763 N N . LEU A 1 96 ? 4.926 -3.898 -4.484 1 98.62 96 LEU A N 1
ATOM 764 C CA . LEU A 1 96 ? 3.789 -4.465 -5.207 1 98.62 96 LEU A CA 1
ATOM 765 C C . LEU A 1 96 ? 4.105 -4.609 -6.691 1 98.62 96 LEU A C 1
ATOM 767 O O . LEU A 1 96 ? 3.66 -5.559 -7.336 1 98.62 96 LEU A O 1
ATOM 771 N N . GLU A 1 97 ? 4.871 -3.717 -7.168 1 98.06 97 GLU A N 1
ATOM 772 C CA . GLU A 1 97 ? 5.312 -3.83 -8.555 1 98.06 97 GLU A CA 1
ATOM 773 C C . GLU A 1 97 ? 6.199 -5.059 -8.75 1 98.06 97 GLU A C 1
ATOM 775 O O . GLU A 1 97 ? 6.035 -5.801 -9.719 1 98.06 97 GLU A O 1
ATOM 780 N N . MET A 1 98 ? 7.148 -5.207 -7.875 1 98.25 98 MET A N 1
ATOM 781 C CA . MET A 1 98 ? 8.031 -6.363 -7.941 1 98.25 98 MET A CA 1
ATOM 782 C C . MET A 1 98 ? 7.246 -7.66 -7.797 1 98.25 98 MET A C 1
ATOM 784 O O . MET A 1 98 ? 7.527 -8.641 -8.484 1 98.25 98 MET A O 1
ATOM 788 N N . TYR A 1 99 ? 6.348 -7.648 -6.965 1 98.5 99 TYR A N 1
ATOM 789 C CA . TYR A 1 99 ? 5.461 -8.789 -6.766 1 98.5 99 TYR A CA 1
ATOM 790 C C . TYR A 1 99 ? 4.746 -9.156 -8.062 1 98.5 99 TYR A C 1
ATOM 792 O O . TYR A 1 99 ? 4.723 -10.32 -8.461 1 98.5 99 TYR A O 1
ATOM 800 N N . LEU A 1 100 ? 4.148 -8.211 -8.688 1 98.5 100 LEU A N 1
ATOM 801 C CA . LEU A 1 100 ? 3.391 -8.453 -9.914 1 98.5 100 LEU A CA 1
ATOM 802 C C . LEU A 1 100 ? 4.301 -8.961 -11.023 1 98.5 100 LEU A C 1
ATOM 804 O O . LEU A 1 100 ? 3.922 -9.859 -11.781 1 98.5 100 LEU A O 1
ATOM 808 N N . LEU A 1 101 ? 5.406 -8.422 -11.047 1 97.69 101 LEU A N 1
ATOM 809 C CA . LEU A 1 101 ? 6.375 -8.852 -12.047 1 97.69 101 LEU A CA 1
ATOM 810 C C . LEU A 1 101 ? 6.805 -10.297 -11.797 1 97.69 101 LEU A C 1
ATOM 812 O O . LEU A 1 101 ? 6.824 -11.109 -12.719 1 97.69 101 LEU A O 1
ATOM 816 N N . ALA A 1 102 ? 7.227 -10.609 -10.602 1 98 102 ALA A N 1
ATOM 817 C CA . ALA A 1 102 ? 7.652 -11.961 -10.234 1 98 102 ALA A CA 1
ATOM 818 C C . ALA A 1 102 ? 6.535 -12.969 -10.469 1 98 102 ALA A C 1
ATOM 820 O O . ALA A 1 102 ? 6.777 -14.062 -10.984 1 98 102 ALA A O 1
ATOM 821 N N . LYS A 1 103 ? 5.391 -12.594 -10.148 1 97.69 103 LYS A N 1
ATOM 822 C CA . LYS A 1 103 ? 4.238 -13.469 -10.336 1 97.69 103 LYS A CA 1
ATOM 823 C C . LYS A 1 103 ? 3.998 -13.75 -11.812 1 97.69 103 LYS A C 1
ATOM 825 O O . LYS A 1 103 ? 3.67 -14.883 -12.195 1 97.69 103 LYS A O 1
ATOM 830 N N . SER A 1 104 ? 4.086 -12.734 -12.617 1 96.62 104 SER A N 1
ATOM 831 C CA . SER A 1 104 ? 3.932 -12.906 -14.055 1 96.62 104 SER A CA 1
ATOM 832 C C . SER A 1 104 ? 4.938 -13.914 -14.602 1 96.62 104 SER A C 1
ATOM 834 O O . SER A 1 104 ? 4.605 -14.719 -15.477 1 96.62 104 SER A O 1
ATOM 836 N N . THR A 1 105 ? 6.09 -13.883 -14.148 1 96.06 105 THR A N 1
ATOM 837 C CA . THR A 1 105 ? 7.137 -14.812 -14.555 1 96.06 105 THR A CA 1
ATOM 838 C C . THR A 1 105 ? 6.754 -16.25 -14.195 1 96.06 105 THR A C 1
ATOM 840 O O . THR A 1 105 ? 6.848 -17.156 -15.031 1 96.06 105 THR A O 1
ATOM 843 N N . ILE A 1 106 ? 6.312 -16.453 -12.969 1 95.06 106 ILE A N 1
ATOM 844 C CA . ILE A 1 106 ? 5.906 -17.781 -12.508 1 95.06 106 ILE A CA 1
ATOM 845 C C . ILE A 1 106 ? 4.789 -18.312 -13.406 1 95.06 106 ILE A C 1
ATOM 847 O O . ILE A 1 106 ? 4.789 -19.5 -13.773 1 95.06 106 ILE A O 1
ATOM 851 N N . ASN A 1 107 ? 3.857 -17.438 -13.703 1 92.31 107 ASN A N 1
ATOM 852 C CA . ASN A 1 107 ? 2.723 -17.844 -14.523 1 92.31 107 ASN A CA 1
ATOM 853 C C . ASN A 1 107 ? 3.16 -18.219 -15.938 1 92.31 107 ASN A C 1
ATOM 855 O O . ASN A 1 107 ? 2.66 -19.203 -16.5 1 92.31 107 ASN A O 1
ATOM 859 N N . VAL A 1 108 ? 4.078 -17.531 -16.484 1 89.88 108 VAL A N 1
ATOM 860 C CA . VAL A 1 108 ? 4.559 -17.766 -17.844 1 89.88 108 VAL A CA 1
ATOM 861 C C . VAL A 1 108 ? 5.426 -19.031 -17.875 1 89.88 108 VAL A C 1
ATOM 863 O O . VAL A 1 108 ? 5.262 -19.875 -18.75 1 89.88 108 VAL A O 1
ATOM 866 N N . VAL A 1 109 ? 6.32 -19.234 -16.953 1 89.38 109 VAL A N 1
ATOM 867 C CA . VAL A 1 109 ? 7.215 -20.391 -16.875 1 89.38 109 VAL A CA 1
ATOM 868 C C . VAL A 1 109 ? 6.41 -21.641 -16.594 1 89.38 109 VAL A C 1
ATOM 870 O O . VAL A 1 109 ? 6.676 -22.703 -17.156 1 89.38 109 VAL A O 1
ATOM 873 N N . GLY A 1 110 ? 5.5 -21.438 -15.688 1 85.44 110 GLY A N 1
ATOM 874 C CA . GLY A 1 110 ? 4.625 -22.562 -15.391 1 85.44 110 GLY A CA 1
ATOM 875 C C . GLY A 1 110 ? 3.869 -23.062 -16.609 1 85.44 110 GLY A C 1
ATOM 876 O O . GLY A 1 110 ? 3.725 -24.266 -16.812 1 85.44 110 GLY A O 1
ATOM 877 N N . LYS A 1 111 ? 3.473 -22.188 -17.406 1 84.31 111 LYS A N 1
ATOM 878 C CA . LYS A 1 111 ? 2.74 -22.547 -18.625 1 84.31 111 LYS A CA 1
ATOM 879 C C . LYS A 1 111 ? 3.65 -23.234 -19.641 1 84.31 111 LYS A C 1
ATOM 881 O O . LYS A 1 111 ? 3.23 -24.172 -20.312 1 84.31 111 LYS A O 1
ATOM 886 N N . TYR A 1 112 ? 4.793 -22.812 -19.797 1 83.38 112 TYR A N 1
ATOM 887 C CA . TYR A 1 112 ? 5.754 -23.391 -20.719 1 83.38 112 TYR A CA 1
ATOM 888 C C . TYR A 1 112 ? 6.117 -24.812 -20.297 1 83.38 112 TYR A C 1
ATOM 890 O O . TYR A 1 112 ? 6.238 -25.703 -21.141 1 83.38 112 TYR A O 1
ATOM 898 N N . LYS A 1 113 ? 6.324 -25 -19 1 77.81 113 LYS A N 1
ATOM 899 C CA . LYS A 1 113 ? 6.637 -26.344 -18.484 1 77.81 113 LYS A CA 1
ATOM 900 C C . LYS A 1 113 ? 5.484 -27.312 -18.734 1 77.81 113 LYS A C 1
ATOM 902 O O . LYS A 1 113 ? 5.707 -28.484 -19.016 1 77.81 113 LYS A O 1
ATOM 907 N N . TYR A 1 114 ? 4.359 -26.766 -18.594 1 74.19 114 TYR A N 1
ATOM 908 C CA . TYR A 1 114 ? 3.176 -27.594 -18.828 1 74.19 114 TYR A CA 1
ATOM 909 C C . TYR A 1 114 ? 3.082 -28 -20.297 1 74.19 114 TYR A C 1
ATOM 911 O O . TYR A 1 114 ? 2.74 -29.141 -20.609 1 74.19 114 TYR A O 1
ATOM 919 N N . GLN A 1 115 ? 3.352 -27.047 -21.188 1 78.62 115 GLN A N 1
ATOM 920 C CA . GLN A 1 115 ? 3.301 -27.312 -22.609 1 78.62 115 GLN A CA 1
ATOM 921 C C . GLN A 1 115 ? 4.391 -28.312 -23.031 1 78.62 115 GLN A C 1
ATOM 923 O O . GLN A 1 115 ? 4.152 -29.188 -23.844 1 78.62 115 GLN A O 1
ATOM 928 N N . GLU A 1 116 ? 5.496 -28.188 -22.422 1 74.75 116 GLU A N 1
ATOM 929 C CA . GLU A 1 116 ? 6.594 -29.094 -22.734 1 74.75 116 GLU A CA 1
ATOM 930 C C . GLU A 1 116 ? 6.293 -30.516 -22.25 1 74.75 116 GLU A C 1
ATOM 932 O O . GLU A 1 116 ? 6.613 -31.484 -22.938 1 74.75 116 GLU A O 1
ATOM 937 N N . SER A 1 117 ? 5.625 -30.625 -21.141 1 77.94 117 SER A N 1
ATOM 938 C CA . SER A 1 117 ? 5.27 -31.938 -20.594 1 77.94 117 SER A CA 1
ATOM 939 C C . SER A 1 117 ? 4.23 -32.625 -21.469 1 77.94 117 SER A C 1
ATOM 941 O O . SER A 1 117 ? 4.273 -33.844 -21.641 1 77.94 117 SER A O 1
ATOM 943 N N . VAL A 1 118 ? 3.326 -31.828 -22 1 76.81 118 VAL A N 1
ATOM 944 C CA . VAL A 1 118 ? 2.287 -32.375 -22.859 1 76.81 118 VAL A CA 1
ATOM 945 C C . VAL A 1 118 ? 2.895 -32.812 -24.188 1 76.81 118 VAL A C 1
ATOM 947 O O . VAL A 1 118 ? 2.508 -33.844 -24.75 1 76.81 118 VAL A O 1
ATOM 950 N N . ASN A 1 119 ? 3.816 -32.031 -24.625 1 76.44 119 ASN A N 1
ATOM 951 C CA . ASN A 1 119 ? 4.492 -32.406 -25.859 1 76.44 119 ASN A CA 1
ATOM 952 C C . ASN A 1 119 ? 5.324 -33.656 -25.719 1 76.44 119 ASN A C 1
ATOM 954 O O . ASN A 1 119 ? 5.375 -34.5 -26.625 1 76.44 119 ASN A O 1
ATOM 958 N N . ASP A 1 120 ? 5.965 -33.844 -24.547 1 74.31 120 ASP A N 1
ATOM 959 C CA . ASP A 1 120 ? 6.754 -35.062 -24.281 1 74.31 120 ASP A CA 1
ATOM 960 C C . ASP A 1 120 ? 5.867 -36.281 -24.203 1 74.31 120 ASP A C 1
ATOM 962 O O . ASP A 1 120 ? 6.273 -37.375 -24.625 1 74.31 120 ASP A O 1
ATOM 966 N N . GLU A 1 121 ? 4.656 -36.062 -23.656 1 73.75 121 GLU A N 1
ATOM 967 C CA . GLU A 1 121 ? 3.697 -37.156 -23.562 1 73.75 121 GLU A CA 1
ATOM 968 C C . GLU A 1 121 ? 3.23 -37.594 -24.938 1 73.75 121 GLU A C 1
ATOM 970 O O . GLU A 1 121 ? 3.098 -38.781 -25.203 1 73.75 121 GLU A O 1
ATOM 975 N N . ILE A 1 122 ? 3.076 -36.656 -25.797 1 73.19 122 ILE A N 1
ATOM 976 C CA . ILE A 1 122 ? 2.66 -36.938 -27.172 1 73.19 122 ILE A CA 1
ATOM 977 C C . ILE A 1 122 ? 3.785 -37.656 -27.906 1 73.19 122 ILE A C 1
ATOM 979 O O . ILE A 1 122 ? 3.537 -38.625 -28.656 1 73.19 122 ILE A O 1
ATOM 983 N N . ILE A 1 123 ? 4.992 -37.344 -27.562 1 72.94 123 ILE A N 1
ATOM 984 C CA . ILE A 1 123 ? 6.148 -37.938 -28.219 1 72.94 123 ILE A CA 1
ATOM 985 C C . ILE A 1 123 ? 6.375 -39.344 -27.688 1 72.94 123 ILE A C 1
ATOM 987 O O . ILE A 1 123 ? 6.672 -40.281 -28.469 1 72.94 123 ILE A O 1
ATOM 991 N N . THR A 1 124 ? 6.125 -39.594 -26.453 1 74 124 THR A N 1
ATOM 992 C CA . THR A 1 124 ? 6.324 -40.906 -25.844 1 74 124 THR A CA 1
ATOM 993 C C . THR A 1 124 ? 5.238 -41.875 -26.297 1 74 124 THR A C 1
ATOM 995 O O . THR A 1 124 ? 5.5 -43.062 -26.484 1 74 124 THR A O 1
ATOM 998 N N . THR A 1 125 ? 4.051 -41.281 -26.484 1 73.56 125 THR A N 1
ATOM 999 C CA . THR A 1 125 ? 2.949 -42.125 -26.938 1 73.56 125 THR A CA 1
ATOM 1000 C C . THR A 1 125 ? 3.129 -42.531 -28.391 1 73.56 125 THR A C 1
ATOM 1002 O O . THR A 1 125 ? 2.811 -43.656 -28.781 1 73.56 125 THR A O 1
ATOM 1005 N N . LYS A 1 126 ? 3.703 -41.781 -29.281 1 71.56 126 LYS A N 1
ATOM 1006 C CA . LYS A 1 126 ? 3.93 -42.125 -30.688 1 71.56 126 LYS A CA 1
ATOM 1007 C C . LYS A 1 126 ? 5.066 -43.125 -30.844 1 71.56 126 LYS A C 1
ATOM 1009 O O . LYS A 1 126 ? 5.027 -43.969 -31.734 1 71.56 126 LYS A O 1
ATOM 1014 N N . LYS A 1 127 ? 5.996 -43.25 -29.984 1 72.5 127 LYS A N 1
ATOM 1015 C CA . LYS A 1 127 ? 7.078 -44.219 -30.062 1 72.5 127 LYS A CA 1
ATOM 1016 C C . LYS A 1 127 ? 6.598 -45.594 -29.641 1 72.5 127 LYS A C 1
ATOM 1018 O O . LYS A 1 127 ? 7.07 -46.625 -30.156 1 72.5 127 LYS A O 1
ATOM 1023 N N . ALA A 1 128 ? 5.586 -45.719 -28.828 1 70.75 128 ALA A N 1
ATOM 1024 C CA . ALA A 1 128 ? 5.07 -47 -28.359 1 70.75 128 ALA A CA 1
ATOM 1025 C C . ALA A 1 128 ? 4.246 -47.688 -29.453 1 70.75 128 ALA A C 1
ATOM 1027 O O . ALA A 1 128 ? 4.297 -48.906 -29.609 1 70.75 128 ALA A O 1
ATOM 1028 N N . LYS A 1 129 ? 3.662 -47.062 -30.266 1 73.25 129 LYS A N 1
ATOM 1029 C CA . LYS A 1 129 ? 2.824 -47.625 -31.328 1 73.25 129 LYS A CA 1
ATOM 1030 C C . LYS A 1 129 ? 3.67 -48.156 -32.469 1 73.25 129 LYS A C 1
ATOM 1032 O O . LYS A 1 129 ? 3.266 -49.062 -33.188 1 73.25 129 LYS A O 1
ATOM 1037 N N . ILE A 1 130 ? 4.852 -47.656 -32.594 1 69.69 130 ILE A N 1
ATOM 1038 C CA . ILE A 1 130 ? 5.688 -48.094 -33.719 1 69.69 130 ILE A CA 1
ATOM 1039 C C . ILE A 1 130 ? 6.371 -49.438 -33.344 1 69.69 130 ILE A C 1
ATOM 1041 O O . ILE A 1 130 ? 6.766 -50.188 -34.219 1 69.69 130 ILE A O 1
ATOM 1045 N N . MET A 1 131 ? 6.398 -49.594 -32.031 1 66.12 131 MET A N 1
ATOM 1046 C CA . MET A 1 131 ? 7.109 -50.812 -31.625 1 66.12 131 MET A CA 1
ATOM 1047 C C . MET A 1 131 ? 6.168 -52 -31.562 1 66.12 131 MET A C 1
ATOM 1049 O O . MET A 1 131 ? 6.621 -53.156 -31.516 1 66.12 131 MET A O 1
ATOM 1053 N N . ASP A 1 132 ? 4.914 -51.844 -31.5 1 53.41 132 ASP A N 1
ATOM 1054 C CA . ASP A 1 132 ? 4.043 -53 -31.594 1 53.41 132 ASP A CA 1
ATOM 1055 C C . ASP A 1 132 ? 3.662 -53.281 -33.031 1 53.41 132 ASP A C 1
ATOM 1057 O O . ASP A 1 132 ? 3.453 -52.344 -33.844 1 53.41 132 ASP A O 1
ATOM 1061 N N . MET B 1 1 ? -58.469 14.531 -1.971 1 33.97 1 MET B N 1
ATOM 1062 C CA . MET B 1 1 ? -57.312 14.711 -1.082 1 33.97 1 MET B CA 1
ATOM 1063 C C . MET B 1 1 ? -56.219 13.711 -1.41 1 33.97 1 MET B C 1
ATOM 1065 O O . MET B 1 1 ? -56.406 12.5 -1.328 1 33.97 1 MET B O 1
ATOM 1069 N N . PRO B 1 2 ? -55.281 13.992 -2.393 1 38.44 2 PRO B N 1
ATOM 1070 C CA . PRO B 1 2 ? -54.312 13.086 -3.016 1 38.44 2 PRO B CA 1
ATOM 1071 C C . PRO B 1 2 ? -53.312 12.531 -2.02 1 38.44 2 PRO B C 1
ATOM 1073 O O . PRO B 1 2 ? -52.938 13.234 -1.075 1 38.44 2 PRO B O 1
ATOM 1076 N N . SER B 1 3 ? -53.406 11.203 -1.694 1 36.56 3 SER B N 1
ATOM 1077 C CA . SER B 1 3 ? -52.656 10.352 -0.791 1 36.56 3 SER B CA 1
ATOM 1078 C C . SER B 1 3 ? -51.156 10.352 -1.162 1 36.56 3 SER B C 1
ATOM 1080 O O . SER B 1 3 ? -50.812 10.117 -2.318 1 36.56 3 SER B O 1
ATOM 1082 N N . ASP B 1 4 ? -50.375 11.133 -0.435 1 35.38 4 ASP B N 1
ATOM 1083 C CA . ASP B 1 4 ? -48.906 11.352 -0.476 1 35.38 4 ASP B CA 1
ATOM 1084 C C . ASP B 1 4 ? -48.156 10.031 -0.357 1 35.38 4 ASP B C 1
ATOM 1086 O O . ASP B 1 4 ? -48.281 9.32 0.641 1 35.38 4 ASP B O 1
ATOM 1090 N N . VAL B 1 5 ? -47.938 9.336 -1.49 1 36 5 VAL B N 1
ATOM 1091 C CA . VAL B 1 5 ? -47.156 8.125 -1.642 1 36 5 VAL B CA 1
ATOM 1092 C C . VAL B 1 5 ? -45.75 8.352 -1.078 1 36 5 VAL B C 1
ATOM 1094 O O . VAL B 1 5 ? -45 9.211 -1.563 1 36 5 VAL B O 1
ATOM 1097 N N . GLU B 1 6 ? -45.625 8.281 0.246 1 35.34 6 GLU B N 1
ATOM 1098 C CA . GLU B 1 6 ? -44.312 8.312 0.92 1 35.34 6 GLU B CA 1
ATOM 1099 C C . GLU B 1 6 ? -43.375 7.262 0.354 1 35.34 6 GLU B C 1
ATOM 1101 O O . GLU B 1 6 ? -43.625 6.062 0.475 1 35.34 6 GLU B O 1
ATOM 1106 N N . MET B 1 7 ? -42.75 7.461 -0.798 1 34.12 7 MET B N 1
ATOM 1107 C CA . MET B 1 7 ? -41.719 6.609 -1.372 1 34.12 7 MET B CA 1
ATOM 1108 C C . MET B 1 7 ? -40.594 6.406 -0.384 1 34.12 7 MET B C 1
ATOM 1110 O O . MET B 1 7 ? -39.844 7.344 -0.08 1 34.12 7 MET B O 1
ATOM 1114 N N . THR B 1 8 ? -40.812 5.742 0.737 1 27.5 8 THR B N 1
ATOM 1115 C CA . THR B 1 8 ? -39.688 5.391 1.615 1 27.5 8 THR B CA 1
ATOM 1116 C C . THR B 1 8 ? -38.625 4.59 0.856 1 27.5 8 THR B C 1
ATOM 1118 O O . THR B 1 8 ? -38.938 3.523 0.313 1 27.5 8 THR B O 1
ATOM 1121 N N . LYS B 1 9 ? -37.688 5.27 0.246 1 32.16 9 LYS B N 1
ATOM 1122 C CA . LYS B 1 9 ? -36.5 4.676 -0.351 1 32.16 9 LYS B CA 1
ATOM 1123 C C . LYS B 1 9 ? -35.812 3.729 0.624 1 32.16 9 LYS B C 1
ATOM 1125 O O . LYS B 1 9 ? -35.5 4.113 1.751 1 32.16 9 LYS B O 1
ATOM 1130 N N . GLU B 1 10 ? -36.125 2.434 0.587 1 29.64 10 GLU B N 1
ATOM 1131 C CA . GLU B 1 10 ? -35.406 1.37 1.264 1 29.64 10 GLU B CA 1
ATOM 1132 C C . GLU B 1 10 ? -33.906 1.469 0.983 1 29.64 10 GLU B C 1
ATOM 1134 O O . GLU B 1 10 ? -33.469 1.439 -0.174 1 29.64 10 GLU B O 1
ATOM 1139 N N . TYR B 1 11 ? -33.188 2.326 1.716 1 28.56 11 TYR B N 1
ATOM 1140 C CA . TYR B 1 11 ? -31.75 2.217 1.781 1 28.56 11 TYR B CA 1
ATOM 1141 C C . TYR B 1 11 ? -31.312 0.771 1.994 1 28.56 11 TYR B C 1
ATOM 1143 O O . TYR B 1 11 ? -31.719 0.135 2.973 1 28.56 11 TYR B O 1
ATOM 1151 N N . ASN B 1 12 ? -31.297 -0.015 0.899 1 29.27 12 ASN B N 1
ATOM 1152 C CA . ASN B 1 12 ? -30.688 -1.337 0.961 1 29.27 12 ASN B CA 1
ATOM 1153 C C . ASN B 1 12 ? -29.328 -1.294 1.664 1 29.27 12 ASN B C 1
ATOM 1155 O O . ASN B 1 12 ? -28.375 -0.689 1.158 1 29.27 12 ASN B O 1
ATOM 1159 N N . ASN B 1 13 ? -29.297 -1.118 2.977 1 27 13 ASN B N 1
ATOM 1160 C CA . ASN B 1 13 ? -28.109 -1.421 3.764 1 27 13 ASN B CA 1
ATOM 1161 C C . ASN B 1 13 ? -27.531 -2.781 3.395 1 27 13 ASN B C 1
ATOM 1163 O O . ASN B 1 13 ? -28.109 -3.82 3.723 1 27 13 ASN B O 1
ATOM 1167 N N . THR B 1 14 ? -27.016 -2.906 2.191 1 30.33 14 THR B N 1
ATOM 1168 C CA . THR B 1 14 ? -26.219 -4.117 2.059 1 30.33 14 THR B CA 1
ATOM 1169 C C . THR B 1 14 ? -25.375 -4.352 3.312 1 30.33 14 THR B C 1
ATOM 1171 O O . THR B 1 14 ? -24.656 -3.459 3.754 1 30.33 14 THR B O 1
ATOM 1174 N N . THR B 1 15 ? -25.875 -5.004 4.293 1 29.11 15 THR B N 1
ATOM 1175 C CA . THR B 1 15 ? -25.156 -5.598 5.414 1 29.11 15 THR B CA 1
ATOM 1176 C C . THR B 1 15 ? -23.75 -6.047 4.984 1 29.11 15 THR B C 1
ATOM 1178 O O . THR B 1 15 ? -23.609 -6.812 4.031 1 29.11 15 THR B O 1
ATOM 1181 N N . PHE B 1 16 ? -22.844 -5.168 4.961 1 30.33 16 PHE B N 1
ATOM 1182 C CA . PHE B 1 16 ? -21.469 -5.633 5.02 1 30.33 16 PHE B CA 1
ATOM 1183 C C . PHE B 1 16 ? -21.328 -6.793 6 1 30.33 16 PHE B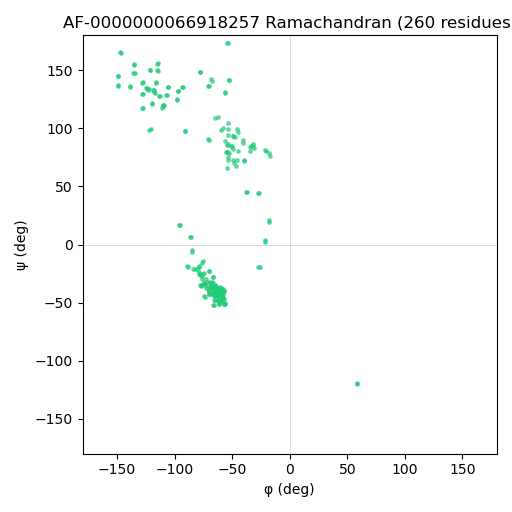 C 1
ATOM 1185 O O . PHE B 1 16 ? -21.5 -6.613 7.207 1 30.33 16 PHE B O 1
ATOM 1192 N N . LYS B 1 17 ? -21.828 -7.93 5.598 1 29.59 17 LYS B N 1
ATOM 1193 C CA . LYS B 1 17 ? -21.406 -9.07 6.402 1 29.59 17 LYS B CA 1
ATOM 1194 C C . LYS B 1 17 ? -20 -8.867 6.945 1 29.59 17 LYS B C 1
ATOM 1196 O O . LYS B 1 17 ? -19.062 -8.641 6.18 1 29.59 17 LYS B O 1
ATOM 1201 N N . ASN B 1 18 ? -19.922 -8.203 8.086 1 29.14 18 ASN B N 1
ATOM 1202 C CA . ASN B 1 18 ? -18.719 -8.391 8.891 1 29.14 18 ASN B CA 1
ATOM 1203 C C . ASN B 1 18 ? -18.078 -9.75 8.633 1 29.14 18 ASN B C 1
ATOM 1205 O O . ASN B 1 18 ? -18.469 -10.75 9.234 1 29.14 18 ASN B O 1
ATOM 1209 N N . ASP B 1 19 ? -17.953 -10.195 7.449 1 33.34 19 ASP B N 1
ATOM 1210 C CA . ASP B 1 19 ? -16.953 -11.258 7.395 1 33.34 19 ASP B CA 1
ATOM 1211 C C . ASP B 1 19 ? -15.828 -10.992 8.383 1 33.34 19 ASP B C 1
ATOM 1213 O O . ASP B 1 19 ? -15.156 -9.953 8.312 1 33.34 19 ASP B O 1
ATOM 1217 N N . LYS B 1 20 ? -16.078 -11.32 9.625 1 31.3 20 LYS B N 1
ATOM 1218 C CA . LYS B 1 20 ? -15.094 -11.422 10.703 1 31.3 20 LYS B CA 1
ATOM 1219 C C . LYS B 1 20 ? -13.672 -11.516 10.148 1 31.3 20 LYS B C 1
ATOM 1221 O O . LYS B 1 20 ? -13.32 -12.508 9.508 1 31.3 20 LYS B O 1
ATOM 1226 N N . ILE B 1 21 ? -13.109 -10.438 9.695 1 36.38 21 ILE B N 1
ATOM 1227 C CA . ILE B 1 21 ? -11.664 -10.461 9.922 1 36.38 21 ILE B CA 1
ATOM 1228 C C . ILE B 1 21 ? -11.367 -11.109 11.266 1 36.38 21 ILE B C 1
ATOM 1230 O O . ILE B 1 21 ? -11.578 -10.508 12.32 1 36.38 21 ILE B O 1
ATOM 1234 N N . ASN B 1 22 ? -11.938 -12.203 11.664 1 33.12 22 ASN B N 1
ATOM 1235 C CA . ASN B 1 22 ? -11.406 -12.945 12.805 1 33.12 22 ASN B CA 1
ATOM 1236 C C . ASN B 1 22 ? -9.945 -12.586 13.078 1 33.12 22 ASN B C 1
ATOM 1238 O O . ASN B 1 22 ? -9.078 -12.828 12.242 1 33.12 22 ASN B O 1
ATOM 1242 N N . GLY B 1 23 ? -9.602 -11.492 13.742 1 34.41 23 GLY B N 1
ATOM 1243 C CA . GLY B 1 23 ? -8.328 -11.219 14.383 1 34.41 23 GLY B CA 1
ATOM 1244 C C . GLY B 1 23 ? -7.605 -12.469 14.836 1 34.41 23 GLY B C 1
ATOM 1245 O O . GLY B 1 23 ? -6.781 -12.422 15.75 1 34.41 23 GLY B O 1
ATOM 1246 N N . ASN B 1 24 ? -8.281 -13.617 14.984 1 34.12 24 ASN B N 1
ATOM 1247 C CA . ASN B 1 24 ? -7.418 -14.766 15.266 1 34.12 24 ASN B CA 1
ATOM 1248 C C . ASN B 1 24 ? -6.191 -14.781 14.359 1 34.12 24 ASN B C 1
ATOM 1250 O O . ASN B 1 24 ? -6.312 -14.672 13.133 1 34.12 24 ASN B O 1
ATOM 1254 N N . SER B 1 25 ? -5.031 -14.258 14.836 1 39.94 25 SER B N 1
ATOM 1255 C CA . SER B 1 25 ? -3.793 -14.562 14.133 1 39.94 25 SER B CA 1
ATOM 1256 C C . SER B 1 25 ? -3.959 -15.781 13.234 1 39.94 25 SER B C 1
ATOM 1258 O O . SER B 1 25 ? -3.426 -16.859 13.523 1 39.94 25 SER B O 1
ATOM 1260 N N . ASN B 1 26 ? -5.172 -16.188 12.859 1 40.09 26 ASN B N 1
ATOM 1261 C CA . ASN B 1 26 ? -5.391 -17.406 12.078 1 40.09 26 ASN B CA 1
ATOM 1262 C C . ASN B 1 26 ? -4.555 -17.406 10.805 1 40.09 26 ASN B C 1
ATOM 1264 O O . ASN B 1 26 ? -4.512 -16.406 10.078 1 40.09 26 ASN B O 1
ATOM 1268 N N . ASP B 1 27 ? -3.51 -18.125 10.727 1 53.91 27 ASP B N 1
ATOM 1269 C CA . ASP B 1 27 ? -2.719 -18.641 9.617 1 53.91 27 ASP B CA 1
ATOM 1270 C C . ASP B 1 27 ? -3.539 -18.672 8.328 1 53.91 27 ASP B C 1
ATOM 1272 O O . ASP B 1 27 ? -3.137 -19.312 7.348 1 53.91 27 ASP B O 1
ATOM 1276 N N . ASN B 1 28 ? -4.867 -18.125 8.391 1 61.66 28 ASN B N 1
ATOM 1277 C CA . ASN B 1 28 ? -5.711 -18.453 7.242 1 61.66 28 ASN B CA 1
ATOM 1278 C C . ASN B 1 28 ? -5.602 -17.391 6.148 1 61.66 28 ASN B C 1
ATOM 1280 O O . ASN B 1 28 ? -5.82 -16.203 6.398 1 61.66 28 ASN B O 1
ATOM 1284 N N . CYS B 1 29 ? -4.926 -17.531 5.262 1 71.44 29 CYS B N 1
ATOM 1285 C CA . CYS B 1 29 ? -4.914 -16.797 3.994 1 71.44 29 CYS B CA 1
ATOM 1286 C C . CYS B 1 29 ? -6.312 -16.719 3.4 1 71.44 29 CYS B C 1
ATOM 1288 O O . CYS B 1 29 ? -6.871 -17.719 2.965 1 71.44 29 CYS B O 1
ATOM 1290 N N . ASP B 1 30 ? -6.977 -15.57 3.766 1 76.81 30 ASP B N 1
ATOM 1291 C CA . ASP B 1 30 ? -8.312 -15.32 3.227 1 76.81 30 ASP B CA 1
ATOM 1292 C C . ASP B 1 30 ? -8.305 -15.391 1.7 1 76.81 30 ASP B C 1
ATOM 1294 O O . ASP B 1 30 ? -7.25 -15.555 1.084 1 76.81 30 ASP B O 1
ATOM 1298 N N . LYS B 1 31 ? -9.602 -15.305 1.233 1 87.75 31 LYS B N 1
ATOM 1299 C CA . LYS B 1 31 ? -9.797 -15.43 -0.207 1 87.75 31 LYS B CA 1
ATOM 1300 C C . LYS B 1 31 ? -9.375 -14.148 -0.933 1 87.75 31 LYS B C 1
ATOM 1302 O O . LYS B 1 31 ? -9.047 -14.188 -2.119 1 87.75 31 LYS B O 1
ATOM 1307 N N . LEU B 1 32 ? -9.195 -13.055 -0.205 1 97.06 32 LEU B N 1
ATOM 1308 C CA . LEU B 1 32 ? -8.922 -11.781 -0.862 1 97.06 32 LEU B CA 1
ATOM 1309 C C . LEU B 1 32 ? -7.527 -11.273 -0.514 1 97.06 32 LEU B C 1
ATOM 1311 O O . LEU B 1 32 ? -6.98 -11.625 0.533 1 97.06 32 LEU B O 1
ATOM 1315 N N . HIS B 1 33 ? -6.941 -10.547 -1.439 1 98.56 33 HIS B N 1
ATOM 1316 C CA . HIS B 1 33 ? -5.785 -9.719 -1.116 1 98.56 33 HIS B CA 1
ATOM 1317 C C . HIS B 1 33 ? -6.188 -8.516 -0.273 1 98.56 33 HIS B C 1
ATOM 1319 O O . HIS B 1 33 ? -7.203 -7.871 -0.548 1 98.56 33 HIS B O 1
ATOM 1325 N N . THR B 1 34 ? -5.434 -8.227 0.73 1 98.5 34 THR B N 1
ATOM 1326 C CA . THR B 1 34 ? -5.844 -7.141 1.615 1 98.5 34 THR B CA 1
ATOM 1327 C C . THR B 1 34 ? -4.66 -6.23 1.938 1 98.5 34 THR B C 1
ATOM 1329 O O . THR B 1 34 ? -3.506 -6.652 1.854 1 98.5 34 THR B O 1
ATOM 1332 N N . LEU B 1 35 ? -4.934 -5.031 2.266 1 98.81 35 LEU B N 1
ATOM 1333 C CA . LEU B 1 35 ? -3.951 -4.051 2.711 1 98.81 35 LEU B CA 1
ATOM 1334 C C . LEU B 1 35 ? -4.574 -3.062 3.691 1 98.81 35 LEU B C 1
ATOM 1336 O O . LEU B 1 35 ? -5.707 -2.613 3.49 1 98.81 35 LEU B O 1
ATOM 1340 N N . GLU B 1 36 ? -3.91 -2.754 4.711 1 98.69 36 GLU B N 1
ATOM 1341 C CA . GLU B 1 36 ? -4.293 -1.716 5.664 1 98.69 36 GLU B CA 1
ATOM 1342 C C . GLU B 1 36 ? -3.15 -0.732 5.898 1 98.69 36 GLU B C 1
ATOM 1344 O O . GLU B 1 36 ? -2.008 -1.142 6.121 1 98.69 36 GLU B O 1
ATOM 1349 N N . CYS B 1 37 ? -3.441 0.473 5.785 1 98.75 37 CYS B N 1
ATOM 1350 C CA . CYS B 1 37 ? -2.434 1.475 6.113 1 98.75 37 CYS B CA 1
ATOM 1351 C C . CYS B 1 37 ? -2.926 2.404 7.215 1 98.75 37 CYS B C 1
ATOM 1353 O O . CYS B 1 37 ? -4.133 2.619 7.359 1 98.75 37 CYS B O 1
ATOM 1355 N N . ARG B 1 38 ? -2.053 2.902 7.98 1 98.5 38 ARG B N 1
ATOM 1356 C CA . ARG B 1 38 ? -2.275 3.889 9.031 1 98.5 38 ARG B CA 1
ATOM 1357 C C . ARG B 1 38 ? -1.333 5.078 8.875 1 98.5 38 ARG B C 1
ATOM 1359 O O . ARG B 1 38 ? -0.112 4.922 8.938 1 98.5 38 ARG B O 1
ATOM 1366 N N . LEU B 1 39 ? -1.916 6.172 8.664 1 98.62 39 LEU B N 1
ATOM 1367 C CA . LEU B 1 39 ? -1.164 7.402 8.453 1 98.62 39 LEU B CA 1
ATOM 1368 C C . LEU B 1 39 ? -1.375 8.375 9.602 1 98.62 39 LEU B C 1
ATOM 1370 O O . LEU B 1 39 ? -2.512 8.742 9.914 1 98.62 39 LEU B O 1
ATOM 1374 N N . LYS B 1 40 ? -0.311 8.836 10.133 1 97.88 40 LYS B N 1
ATOM 1375 C CA . LYS B 1 40 ? -0.356 9.75 11.266 1 97.88 40 LYS B CA 1
ATOM 1376 C C . LYS B 1 40 ? -0.326 11.203 10.797 1 97.88 40 LYS B C 1
ATOM 1378 O O . LYS B 1 40 ? 0.511 11.578 9.977 1 97.88 40 LYS B O 1
ATOM 1383 N N . ILE B 1 41 ? -1.204 11.945 11.43 1 97.19 41 ILE B N 1
ATOM 1384 C CA . ILE B 1 41 ? -1.295 13.359 11.102 1 97.19 41 ILE B CA 1
ATOM 1385 C C . ILE B 1 41 ? -0.887 14.195 12.312 1 97.19 41 ILE B C 1
ATOM 1387 O O . ILE B 1 41 ? -0.92 13.711 13.445 1 97.19 41 ILE B O 1
ATOM 1391 N N . GLU B 1 42 ? -0.463 15.344 12.102 1 94.19 42 GLU B N 1
ATOM 1392 C CA . GLU B 1 42 ? 0.127 16.188 13.133 1 94.19 42 GLU B CA 1
ATOM 1393 C C . GLU B 1 42 ? -0.901 16.547 14.203 1 94.19 42 GLU B C 1
ATOM 1395 O O . GLU B 1 42 ? -0.575 16.625 15.391 1 94.19 42 GLU B O 1
ATOM 1400 N N . ASN B 1 43 ? -2.07 16.859 13.789 1 94.81 43 ASN B N 1
ATOM 1401 C CA . ASN B 1 43 ? -3.121 17.219 14.734 1 94.81 43 ASN B CA 1
ATOM 1402 C C . ASN B 1 43 ? -4.496 16.781 14.234 1 94.81 43 ASN B C 1
ATOM 1404 O O . ASN B 1 43 ? -4.652 16.422 13.07 1 94.81 43 ASN B O 1
ATOM 1408 N N . GLU B 1 44 ? -5.492 16.781 15.148 1 96.12 44 GLU B N 1
ATOM 1409 C CA . GLU B 1 44 ? -6.82 16.25 14.875 1 96.12 44 GLU B CA 1
ATOM 1410 C C . GLU B 1 44 ? -7.539 17.078 13.812 1 96.12 44 GLU B C 1
ATOM 1412 O O . GLU B 1 44 ? -8.297 16.547 13.008 1 96.12 44 GLU B O 1
ATOM 1417 N N . ASN B 1 45 ? -7.324 18.406 13.875 1 95.5 45 ASN B N 1
ATOM 1418 C CA . ASN B 1 45 ? -7.965 19.266 12.898 1 95.5 45 ASN B CA 1
ATOM 1419 C C . ASN B 1 45 ? -7.516 18.938 11.477 1 95.5 45 ASN B C 1
ATOM 1421 O O . ASN B 1 45 ? -8.344 18.766 10.586 1 95.5 45 ASN B O 1
ATOM 1425 N N . ASN B 1 46 ? -6.219 18.891 11.297 1 97 46 ASN B N 1
ATOM 1426 C CA . ASN B 1 46 ? -5.684 18.516 9.992 1 97 46 ASN B CA 1
ATOM 1427 C C . ASN B 1 46 ? -6.133 17.125 9.578 1 97 46 ASN B C 1
ATOM 1429 O O . ASN B 1 46 ? -6.43 16.875 8.406 1 97 46 ASN B O 1
ATOM 1433 N N . ALA B 1 47 ? -6.219 16.188 10.531 1 97.81 47 ALA B N 1
ATOM 1434 C CA . ALA B 1 47 ? -6.664 14.828 10.25 1 97.81 47 ALA B CA 1
ATOM 1435 C C . ALA B 1 47 ? -8.094 14.82 9.719 1 97.81 47 ALA B C 1
ATOM 1437 O O . ALA B 1 47 ? -8.406 14.102 8.766 1 97.81 47 ALA B O 1
ATOM 1438 N N . GLN B 1 48 ? -8.883 15.609 10.328 1 97.88 48 GLN B N 1
ATOM 1439 C CA . GLN B 1 48 ? -10.281 15.695 9.914 1 97.88 48 GLN B CA 1
ATOM 1440 C C . GLN B 1 48 ? -10.398 16.266 8.5 1 97.88 48 GLN B C 1
ATOM 1442 O O . GLN B 1 48 ? -11.188 15.766 7.691 1 97.88 48 GLN B O 1
ATOM 1447 N N . ILE B 1 49 ? -9.672 17.281 8.195 1 97.31 49 ILE B N 1
ATOM 1448 C CA . ILE B 1 49 ? -9.695 17.891 6.867 1 97.31 49 ILE B CA 1
ATOM 1449 C C . ILE B 1 49 ? -9.234 16.875 5.828 1 97.31 49 ILE B C 1
ATOM 1451 O O . ILE B 1 49 ? -9.891 16.688 4.801 1 97.31 49 ILE B O 1
ATOM 1455 N N . LEU B 1 50 ? -8.117 16.234 6.137 1 98 50 LEU B N 1
ATOM 1456 C CA . LEU B 1 50 ? -7.578 15.234 5.215 1 98 50 LEU B CA 1
ATOM 1457 C C . LEU B 1 50 ? -8.562 14.094 5.008 1 98 50 LEU B C 1
ATOM 1459 O O . LEU B 1 50 ? -8.805 13.672 3.875 1 98 50 LEU B O 1
ATOM 1463 N N . PHE B 1 51 ? -9.094 13.641 6.141 1 98.38 51 PHE B N 1
ATOM 1464 C CA . PHE B 1 51 ? -10.062 12.547 6.078 1 98.38 51 PHE B CA 1
ATOM 1465 C C . PHE B 1 51 ? -11.234 12.906 5.184 1 98.38 51 PHE B C 1
ATOM 1467 O O . PHE B 1 51 ? -11.656 12.109 4.344 1 98.38 51 PHE B O 1
ATOM 1474 N N . THR B 1 52 ? -11.781 14.086 5.355 1 97.5 52 THR B N 1
ATOM 1475 C CA . THR B 1 52 ? -12.922 14.539 4.578 1 97.5 52 THR B CA 1
ATOM 1476 C C . THR B 1 52 ? -12.57 14.633 3.094 1 97.5 52 THR B C 1
ATOM 1478 O O . THR B 1 52 ? -13.359 14.234 2.236 1 97.5 52 THR B O 1
ATOM 1481 N N . THR B 1 53 ? -11.391 15.133 2.77 1 97.06 53 THR B N 1
ATOM 1482 C CA . THR B 1 53 ? -10.938 15.273 1.391 1 97.06 53 THR B CA 1
ATOM 1483 C C . THR B 1 53 ? -10.766 13.906 0.736 1 97.06 53 THR B C 1
ATOM 1485 O O . THR B 1 53 ? -11.195 13.703 -0.403 1 97.06 53 THR B O 1
ATOM 1488 N N . LEU B 1 54 ? -10.219 12.977 1.457 1 98.06 54 LEU B N 1
ATOM 1489 C CA . LEU B 1 54 ? -9.922 11.656 0.917 1 98.06 54 LEU B CA 1
ATOM 1490 C C . LEU B 1 54 ? -11.195 10.836 0.764 1 98.06 54 LEU B C 1
ATOM 1492 O O . LEU B 1 54 ? -11.297 10 -0.138 1 98.06 54 LEU B O 1
ATOM 1496 N N . ASN B 1 55 ? -12.094 11.078 1.674 1 96.25 55 ASN B N 1
ATOM 1497 C CA . ASN B 1 55 ? -13.336 10.32 1.649 1 96.25 55 ASN B CA 1
ATOM 1498 C C . ASN B 1 55 ? -14.211 10.711 0.457 1 96.25 55 ASN B C 1
ATOM 1500 O O . ASN B 1 55 ? -15.055 9.922 0.017 1 96.25 55 ASN B O 1
ATOM 1504 N N . VAL B 1 56 ? -14.023 11.852 -0.067 1 95.25 56 VAL B N 1
ATOM 1505 C CA . VAL B 1 56 ? -14.75 12.305 -1.253 1 95.25 56 VAL B CA 1
ATOM 1506 C C . VAL B 1 56 ? -14.18 11.617 -2.494 1 95.25 56 VAL B C 1
ATOM 1508 O O . VAL B 1 56 ? -14.875 11.469 -3.504 1 95.25 56 VAL B O 1
ATOM 1511 N N . ASP B 1 57 ? -12.859 11.406 -2.42 1 93.38 57 ASP B N 1
ATOM 1512 C CA . ASP B 1 57 ? -12.219 10.672 -3.498 1 93.38 57 ASP B CA 1
ATOM 1513 C C . ASP B 1 57 ? -12.609 9.195 -3.465 1 93.38 57 ASP B C 1
ATOM 1515 O O . ASP B 1 57 ? -11.883 8.359 -2.92 1 93.38 57 ASP B O 1
ATOM 1519 N N . LYS B 1 58 ? -13.664 8.891 -4.164 1 92.5 58 LYS B N 1
ATOM 1520 C CA . LYS B 1 58 ? -14.227 7.543 -4.094 1 92.5 58 LYS B CA 1
ATOM 1521 C C . LYS B 1 58 ? -13.406 6.562 -4.934 1 92.5 58 LYS B C 1
ATOM 1523 O O . LYS B 1 58 ? -12.836 6.941 -5.957 1 92.5 58 LYS B O 1
ATOM 1528 N N . GLU B 1 59 ? -13.375 5.391 -4.512 1 94.56 59 GLU B N 1
ATOM 1529 C CA . GLU B 1 59 ? -12.844 4.301 -5.32 1 94.56 59 GLU B CA 1
ATOM 1530 C C . GLU B 1 59 ? -13.57 4.199 -6.66 1 94.56 59 GLU B C 1
ATOM 1532 O O . GLU B 1 59 ? -14.797 4.254 -6.711 1 94.56 59 GLU B O 1
ATOM 1537 N N . PRO B 1 60 ? -12.742 4.117 -7.73 1 92.69 60 PRO B N 1
ATOM 1538 C CA . PRO B 1 60 ? -13.414 3.98 -9.031 1 92.69 60 PRO B CA 1
ATOM 1539 C C . PRO B 1 60 ? -14.422 2.834 -9.055 1 92.69 60 PRO B C 1
ATOM 1541 O O . PRO B 1 60 ? -14.148 1.755 -8.523 1 92.69 60 PRO B O 1
ATOM 1544 N N . SER B 1 61 ? -15.445 3.104 -9.688 1 92.25 61 SER B N 1
ATOM 1545 C CA . SER B 1 61 ? -16.547 2.139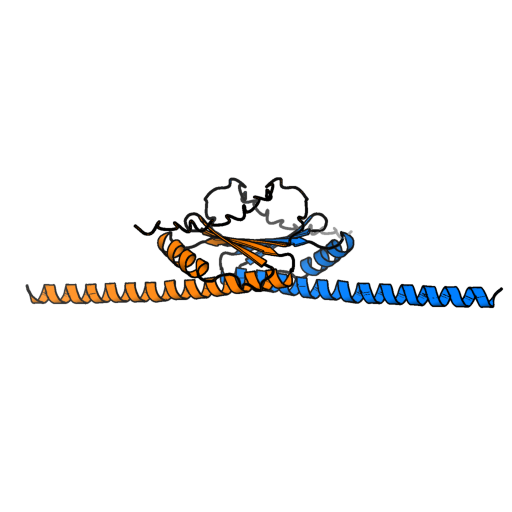 -9.695 1 92.25 61 SER B CA 1
ATOM 1546 C C . SER B 1 61 ? -16.141 0.861 -10.43 1 92.25 61 SER B C 1
ATOM 1548 O O . SER B 1 61 ? -16.656 -0.218 -10.133 1 92.25 61 SER B O 1
ATOM 1550 N N . ARG B 1 62 ? -15.273 0.999 -11.32 1 94.44 62 ARG B N 1
ATOM 1551 C CA . ARG B 1 62 ? -14.867 -0.172 -12.094 1 94.44 62 ARG B CA 1
ATOM 1552 C C . ARG B 1 62 ? -13.773 -0.95 -11.367 1 94.44 62 ARG B C 1
ATOM 1554 O O . ARG B 1 62 ? -13.391 -2.039 -11.797 1 94.44 62 ARG B O 1
ATOM 1561 N N . SER B 1 63 ? -13.344 -0.412 -10.305 1 95.75 63 SER B N 1
ATOM 1562 C CA . SER B 1 63 ? -12.281 -1.054 -9.547 1 95.75 63 SER B CA 1
ATOM 1563 C C . SER B 1 63 ? -12.766 -2.348 -8.898 1 95.75 63 SER B C 1
ATOM 1565 O O . SER B 1 63 ? -13.891 -2.42 -8.414 1 95.75 63 SER B O 1
ATOM 1567 N N . LYS B 1 64 ? -11.906 -3.342 -8.875 1 97.75 64 LYS B N 1
ATOM 1568 C CA . LYS B 1 64 ? -12.203 -4.605 -8.203 1 97.75 64 LYS B CA 1
ATOM 1569 C C . LYS B 1 64 ? -11.82 -4.539 -6.723 1 97.75 64 LYS B C 1
ATOM 1571 O O . LYS B 1 64 ? -11.852 -5.555 -6.023 1 97.75 64 LYS B O 1
ATOM 1576 N N . THR B 1 65 ? -11.453 -3.385 -6.367 1 98.44 65 THR B N 1
ATOM 1577 C CA . THR B 1 65 ? -11 -3.182 -4.996 1 98.44 65 THR B CA 1
ATOM 1578 C C . THR B 1 65 ? -12.055 -2.436 -4.18 1 98.44 65 THR B C 1
ATOM 1580 O O . THR B 1 65 ? -12.664 -1.481 -4.668 1 98.44 65 THR B O 1
ATOM 1583 N N . ILE B 1 66 ? -12.289 -2.926 -2.973 1 97.62 66 ILE B N 1
ATOM 1584 C CA . ILE B 1 66 ? -13.117 -2.248 -1.983 1 97.62 66 ILE B CA 1
ATOM 1585 C C . ILE B 1 66 ? -12.234 -1.464 -1.016 1 97.62 66 ILE B C 1
ATOM 1587 O O . ILE B 1 66 ? -11.258 -1.999 -0.482 1 97.62 66 ILE B O 1
ATOM 1591 N N . ARG B 1 67 ? -12.633 -0.189 -0.807 1 98.12 67 ARG B N 1
ATOM 1592 C CA . ARG B 1 67 ? -11.875 0.671 0.097 1 98.12 67 ARG B CA 1
ATOM 1593 C C . ARG B 1 67 ? -12.766 1.204 1.218 1 98.12 67 ARG B C 1
ATOM 1595 O O . ARG B 1 67 ? -13.898 1.609 0.976 1 98.12 67 ARG B O 1
ATOM 1602 N N . GLN B 1 68 ? -12.25 1.119 2.418 1 97.69 68 GLN B N 1
ATOM 1603 C CA . GLN B 1 68 ? -12.867 1.732 3.588 1 97.69 68 GLN B CA 1
ATOM 1604 C C . GLN B 1 68 ? -11.891 2.664 4.301 1 97.69 68 GLN B C 1
ATOM 1606 O O . GLN B 1 68 ? -10.727 2.311 4.512 1 97.69 68 GLN B O 1
ATOM 1611 N N . LEU B 1 69 ? -12.367 3.803 4.645 1 98.31 69 LEU B N 1
ATOM 1612 C CA . LEU B 1 69 ? -11.555 4.785 5.352 1 98.31 69 LEU B CA 1
ATOM 1613 C C . LEU B 1 69 ? -12.117 5.055 6.746 1 98.31 69 LEU B C 1
ATOM 1615 O O . LEU B 1 69 ? -13.336 5.145 6.922 1 98.31 69 LEU B O 1
ATOM 1619 N N . GLU B 1 70 ? -11.219 5.168 7.648 1 97.94 70 GLU B N 1
ATOM 1620 C CA . GLU B 1 70 ? -11.602 5.504 9.016 1 97.94 70 GLU B CA 1
ATOM 1621 C C . GLU B 1 70 ? -10.672 6.566 9.602 1 97.94 70 GLU B C 1
ATOM 1623 O O . GLU B 1 70 ? -9.492 6.629 9.25 1 97.94 70 GLU B O 1
ATOM 1628 N N . LEU B 1 71 ? -11.258 7.352 10.43 1 98.06 71 LEU B N 1
ATOM 1629 C CA . LEU B 1 71 ? -10.492 8.312 11.211 1 98.06 71 LEU B CA 1
ATOM 1630 C C . LEU B 1 71 ? -10.469 7.922 12.68 1 98.06 71 LEU B C 1
ATOM 1632 O O . LEU B 1 71 ? -11.523 7.758 13.305 1 98.06 71 LEU B O 1
ATOM 1636 N N . VAL B 1 72 ? -9.289 7.688 13.172 1 95.94 72 VAL B N 1
ATOM 1637 C CA . VAL B 1 72 ? -9.109 7.352 14.578 1 95.94 72 VAL B CA 1
ATOM 1638 C C . VAL B 1 72 ? -8.172 8.359 15.242 1 95.94 72 VAL B C 1
ATOM 1640 O O . VAL B 1 72 ? -6.953 8.195 15.203 1 95.94 72 VAL B O 1
ATOM 1643 N N . GLY B 1 73 ? -8.688 9.305 15.914 1 93.81 73 GLY B N 1
ATOM 1644 C CA . GLY B 1 73 ? -7.852 10.375 16.438 1 93.81 73 GLY B CA 1
ATOM 1645 C C . GLY B 1 73 ? -7.086 11.117 15.367 1 93.81 73 GLY B C 1
ATOM 1646 O O . GLY B 1 73 ? -7.684 11.688 14.453 1 93.81 73 GLY B O 1
ATOM 1647 N N . LYS B 1 74 ? -5.797 11.078 15.461 1 96.25 74 LYS B N 1
ATOM 1648 C CA . LYS B 1 74 ? -4.938 11.766 14.5 1 96.25 74 LYS B CA 1
ATOM 1649 C C . LYS B 1 74 ? -4.465 10.812 13.406 1 96.25 74 LYS B C 1
ATOM 1651 O O . LYS B 1 74 ? -3.496 11.102 12.703 1 96.25 74 LYS B O 1
ATOM 1656 N N . CYS B 1 75 ? -5.164 9.664 13.312 1 97.75 75 CYS B N 1
ATOM 1657 C CA . CYS B 1 75 ? -4.723 8.656 12.359 1 97.75 75 CYS B CA 1
ATOM 1658 C C . CYS B 1 75 ? -5.797 8.391 11.312 1 97.75 75 CYS B C 1
ATOM 1660 O O . CYS B 1 75 ? -6.977 8.266 11.641 1 97.75 75 CYS B O 1
ATOM 1662 N N . ILE B 1 76 ? -5.379 8.383 10.133 1 98.38 76 ILE B N 1
ATOM 1663 C CA . ILE B 1 76 ? -6.25 7.918 9.055 1 98.38 76 ILE B CA 1
ATOM 1664 C C . ILE B 1 76 ? -5.926 6.465 8.727 1 98.38 76 ILE B C 1
ATOM 1666 O O . ILE B 1 76 ? -4.781 6.129 8.422 1 98.38 76 ILE B O 1
ATOM 1670 N N . VAL B 1 77 ? -6.914 5.652 8.781 1 98.38 77 VAL B N 1
ATOM 1671 C CA . VAL B 1 77 ? -6.762 4.227 8.508 1 98.38 77 VAL B CA 1
ATOM 1672 C C . VAL B 1 77 ? -7.449 3.881 7.188 1 98.38 77 VAL B C 1
ATOM 1674 O O . VAL B 1 77 ? -8.641 4.137 7.016 1 98.38 77 VAL B O 1
ATOM 1677 N N . GLY B 1 78 ? -6.711 3.383 6.242 1 98.62 78 GLY B N 1
ATOM 1678 C CA . GLY B 1 78 ? -7.25 2.875 4.992 1 98.62 78 GLY B CA 1
ATOM 1679 C C . GLY B 1 78 ? -7.219 1.362 4.895 1 98.62 78 GLY B C 1
ATOM 1680 O O . GLY B 1 78 ? -6.184 0.741 5.145 1 98.62 78 GLY B O 1
ATOM 1681 N N . LYS B 1 79 ? -8.32 0.769 4.582 1 98.69 79 LYS B N 1
ATOM 1682 C CA . LYS B 1 79 ? -8.453 -0.673 4.391 1 98.69 79 LYS B CA 1
ATOM 1683 C C . LYS B 1 79 ? -8.859 -1.004 2.959 1 98.69 79 LYS B C 1
ATOM 1685 O O . LYS B 1 79 ? -9.836 -0.454 2.441 1 98.69 79 LYS B O 1
ATOM 1690 N N . PHE B 1 80 ? -8.109 -1.926 2.418 1 98.69 80 PHE B N 1
ATOM 1691 C CA . PHE B 1 80 ? -8.336 -2.328 1.035 1 98.69 80 PHE B CA 1
ATOM 1692 C C . PHE B 1 80 ? -8.5 -3.84 0.931 1 98.69 80 PHE B C 1
ATOM 1694 O O . PHE B 1 80 ? -7.789 -4.594 1.597 1 98.69 80 PHE B O 1
ATOM 1701 N N . SER B 1 81 ? -9.398 -4.258 0.135 1 98.31 81 SER B N 1
ATOM 1702 C CA . SER B 1 81 ? -9.578 -5.664 -0.21 1 98.31 81 SER B CA 1
ATOM 1703 C C . SER B 1 81 ? -9.883 -5.832 -1.695 1 98.31 81 SER B C 1
ATOM 1705 O O . SER B 1 81 ? -10.664 -5.074 -2.264 1 98.31 81 SER B O 1
ATOM 1707 N N . SER B 1 82 ? -9.242 -6.812 -2.348 1 98.56 82 SER B N 1
ATOM 1708 C CA . SER B 1 82 ? -9.406 -6.969 -3.789 1 98.56 82 SER B CA 1
ATOM 1709 C C . SER B 1 82 ? -9.281 -8.43 -4.203 1 98.56 82 SER B C 1
ATOM 1711 O O . SER B 1 82 ? -8.5 -9.188 -3.611 1 98.56 82 SER B O 1
ATOM 1713 N N . ILE B 1 83 ? -10.031 -8.836 -5.199 1 97.06 83 ILE B N 1
ATOM 1714 C CA . ILE B 1 83 ? -9.867 -10.148 -5.805 1 97.06 83 ILE B CA 1
ATOM 1715 C C . ILE B 1 83 ? -8.68 -10.141 -6.766 1 97.06 83 ILE B C 1
ATOM 1717 O O . ILE B 1 83 ? -8.133 -11.188 -7.102 1 97.06 83 ILE B O 1
ATOM 1721 N N . ASP B 1 84 ? -8.273 -8.898 -7.191 1 97.56 84 ASP B N 1
ATOM 1722 C CA . ASP B 1 84 ? -7.223 -8.695 -8.188 1 97.56 84 ASP B CA 1
ATOM 1723 C C . ASP B 1 84 ? -6.066 -7.887 -7.605 1 97.56 84 ASP B C 1
ATOM 1725 O O . ASP B 1 84 ? -6.25 -6.754 -7.16 1 97.56 84 ASP B O 1
ATOM 1729 N N . GLU B 1 85 ? -4.906 -8.492 -7.645 1 97.94 85 GLU B N 1
ATOM 1730 C CA . GLU B 1 85 ? -3.734 -7.871 -7.027 1 97.94 85 GLU B CA 1
ATOM 1731 C C . GLU B 1 85 ? -3.359 -6.574 -7.734 1 97.94 85 GLU B C 1
ATOM 1733 O O . GLU B 1 85 ? -2.902 -5.621 -7.098 1 97.94 85 GLU B O 1
ATOM 1738 N N . LYS B 1 86 ? -3.568 -6.598 -9.023 1 98.19 86 LYS B N 1
ATOM 1739 C CA . LYS B 1 86 ? -3.268 -5.387 -9.781 1 98.19 86 LYS B CA 1
ATOM 1740 C C . LYS B 1 86 ? -4.211 -4.25 -9.398 1 98.19 86 LYS B C 1
ATOM 1742 O O . LYS B 1 86 ? -3.783 -3.102 -9.258 1 98.19 86 LYS B O 1
ATOM 1747 N N . SER B 1 87 ? -5.461 -4.641 -9.281 1 98.56 87 SER B N 1
ATOM 1748 C CA . SER B 1 87 ? -6.445 -3.65 -8.859 1 98.56 87 SER B CA 1
ATOM 1749 C C . SER B 1 87 ? -6.117 -3.1 -7.477 1 98.56 87 SER B C 1
ATOM 1751 O O . SER B 1 87 ? -6.254 -1.899 -7.234 1 98.56 87 SER B O 1
ATOM 1753 N N . LEU B 1 88 ? -5.656 -3.973 -6.578 1 98.62 88 LEU B N 1
ATOM 1754 C CA . LEU B 1 88 ? -5.242 -3.562 -5.242 1 98.62 88 LEU B CA 1
ATOM 1755 C C . LEU B 1 88 ? -4.098 -2.557 -5.309 1 98.62 88 LEU B C 1
ATOM 1757 O O . LEU B 1 88 ? -4.152 -1.508 -4.66 1 98.62 88 LEU B O 1
ATOM 1761 N N . GLN B 1 89 ? -3.164 -2.873 -6.113 1 98.69 89 GLN B N 1
ATOM 1762 C CA . GLN B 1 89 ? -1.99 -2.021 -6.27 1 98.69 89 GLN B CA 1
ATOM 1763 C C . GLN B 1 89 ? -2.383 -0.628 -6.75 1 98.69 89 GLN B C 1
ATOM 1765 O O . GLN B 1 89 ? -1.93 0.376 -6.199 1 98.69 89 GLN B O 1
ATOM 1770 N N . LYS B 1 90 ? -3.166 -0.636 -7.742 1 98.12 90 LYS B N 1
ATOM 1771 C CA . LYS B 1 90 ? -3.594 0.638 -8.312 1 98.12 90 LYS B CA 1
ATOM 1772 C C . LYS B 1 90 ? -4.359 1.469 -7.289 1 98.12 90 LYS B C 1
ATOM 1774 O O . LYS B 1 90 ? -4.137 2.676 -7.168 1 98.12 90 LYS B O 1
ATOM 1779 N N . SER B 1 91 ? -5.266 0.888 -6.594 1 98.31 91 SER B N 1
ATOM 1780 C CA . SER B 1 91 ? -6.125 1.564 -5.629 1 98.31 91 SER B CA 1
ATOM 1781 C C . SER B 1 91 ? -5.305 2.176 -4.496 1 98.31 91 SER B C 1
ATOM 1783 O O . SER B 1 91 ? -5.477 3.35 -4.164 1 98.31 91 SER B O 1
ATOM 1785 N N . VAL B 1 92 ? -4.383 1.358 -4.004 1 98.62 92 VAL B N 1
ATOM 1786 C CA . VAL B 1 92 ? -3.59 1.835 -2.875 1 98.62 92 VAL B CA 1
ATOM 1787 C C . VAL B 1 92 ? -2.643 2.939 -3.338 1 98.62 92 VAL B C 1
ATOM 1789 O O . VAL B 1 92 ? -2.463 3.943 -2.643 1 98.62 92 VAL B O 1
ATOM 1792 N N . HIS B 1 93 ? -2.068 2.736 -4.426 1 98.19 93 HIS B N 1
ATOM 1793 C CA . HIS B 1 93 ? -1.195 3.76 -4.992 1 98.19 93 HIS B CA 1
ATOM 1794 C C . HIS B 1 93 ? -1.937 5.082 -5.16 1 98.19 93 HIS B C 1
ATOM 1796 O O . HIS B 1 93 ? -1.442 6.133 -4.742 1 98.19 93 HIS B O 1
ATOM 1802 N N . HIS B 1 94 ? -3.061 4.992 -5.777 1 97.5 94 HIS B N 1
ATOM 1803 C CA . HIS B 1 94 ? -3.875 6.18 -6 1 97.5 94 HIS B CA 1
ATOM 1804 C C . HIS B 1 94 ? -4.227 6.859 -4.68 1 97.5 94 HIS B C 1
ATOM 1806 O O . HIS B 1 94 ? -4.098 8.078 -4.551 1 97.5 94 HIS B O 1
ATOM 1812 N N . PHE B 1 95 ? -4.625 6.129 -3.732 1 98.38 95 PHE B N 1
ATOM 1813 C CA . PHE B 1 95 ? -5.004 6.672 -2.436 1 98.38 95 PHE B CA 1
ATOM 1814 C C . PHE B 1 95 ? -3.836 7.414 -1.795 1 98.38 95 PHE B C 1
ATOM 1816 O O . PHE B 1 95 ? -3.996 8.539 -1.314 1 98.38 95 PHE B O 1
ATOM 1823 N N . LEU B 1 96 ? -2.693 6.793 -1.798 1 98.62 96 LEU B N 1
ATOM 1824 C CA . LEU B 1 96 ? -1.531 7.398 -1.157 1 98.62 96 LEU B CA 1
ATOM 1825 C C . LEU B 1 96 ? -1.083 8.648 -1.911 1 98.62 96 LEU B C 1
ATOM 1827 O O . LEU B 1 96 ? -0.624 9.617 -1.301 1 98.62 96 LEU B O 1
ATOM 1831 N N . GLU B 1 97 ? -1.265 8.625 -3.17 1 98 97 GLU B N 1
ATOM 1832 C CA . GLU B 1 97 ? -0.971 9.812 -3.961 1 98 97 GLU B CA 1
ATOM 1833 C C . GLU B 1 97 ? -1.91 10.961 -3.604 1 98 97 GLU B C 1
ATOM 1835 O O . GLU B 1 97 ? -1.471 12.102 -3.436 1 98 97 GLU B O 1
ATOM 1840 N N . MET B 1 98 ? -3.174 10.656 -3.543 1 98.19 98 MET B N 1
ATOM 1841 C CA . MET B 1 98 ? -4.164 11.664 -3.174 1 98.19 98 MET B CA 1
ATOM 1842 C C . MET B 1 98 ? -3.898 12.195 -1.769 1 98.19 98 MET B C 1
ATOM 1844 O O . MET B 1 98 ? -4.027 13.398 -1.521 1 98.19 98 MET B O 1
ATOM 1848 N N . TYR B 1 99 ? -3.564 11.359 -0.946 1 98.5 99 TYR B N 1
ATOM 1849 C CA . TYR B 1 99 ? -3.203 11.727 0.419 1 98.5 99 TYR B CA 1
ATOM 1850 C C . TYR B 1 99 ? -2.053 12.727 0.429 1 98.5 99 TYR B C 1
ATOM 1852 O O . TYR B 1 99 ? -2.121 13.758 1.103 1 98.5 99 TYR B O 1
ATOM 1860 N N . LEU B 1 100 ? -1.01 12.43 -0.263 1 98.5 100 LEU B N 1
ATOM 1861 C CA . LEU B 1 100 ? 0.17 13.289 -0.289 1 98.5 100 LEU B CA 1
ATOM 1862 C C . LEU B 1 100 ? -0.159 14.641 -0.899 1 98.5 100 LEU B C 1
ATOM 1864 O O . LEU B 1 100 ? 0.317 15.672 -0.42 1 98.5 100 LEU B O 1
ATOM 1868 N N . LEU B 1 101 ? -0.943 14.578 -1.846 1 97.69 101 LEU B N 1
ATOM 1869 C CA . LEU B 1 101 ? -1.358 15.82 -2.486 1 97.69 101 LEU B CA 1
ATOM 1870 C C . LEU B 1 101 ? -2.191 16.672 -1.535 1 97.69 101 LEU B C 1
ATOM 1872 O O . LEU B 1 101 ? -1.943 17.875 -1.39 1 97.69 101 LEU B O 1
ATOM 1876 N N . ALA B 1 102 ? -3.215 16.109 -0.946 1 98 102 ALA B N 1
ATOM 1877 C CA . ALA B 1 102 ? -4.082 16.812 -0.002 1 98 102 ALA B CA 1
ATOM 1878 C C . ALA B 1 102 ? -3.277 17.359 1.176 1 98 102 ALA B C 1
ATOM 1880 O O . ALA B 1 102 ? -3.492 18.5 1.608 1 98 102 ALA B O 1
ATOM 1881 N N . LYS B 1 103 ? -2.395 16.609 1.622 1 97.75 103 LYS B N 1
ATOM 1882 C CA . LYS B 1 103 ? -1.556 17.016 2.744 1 97.75 103 LYS B CA 1
ATOM 1883 C C . LYS B 1 103 ? -0.686 18.219 2.367 1 97.75 103 LYS B C 1
ATOM 1885 O O . LYS B 1 103 ? -0.504 19.141 3.168 1 97.75 103 LYS B O 1
ATOM 1890 N N . SER B 1 104 ? -0.105 18.172 1.212 1 96.62 104 SER B N 1
ATOM 1891 C CA . SER B 1 104 ? 0.7 19.281 0.733 1 96.62 104 SER B CA 1
ATOM 1892 C C . SER B 1 104 ? -0.111 20.578 0.703 1 96.62 104 SER B C 1
ATOM 1894 O O . SER B 1 104 ? 0.402 21.641 1.041 1 96.62 104 SER B O 1
ATOM 1896 N N . THR B 1 105 ? -1.286 20.5 0.32 1 96.06 105 THR B N 1
ATOM 1897 C CA . THR B 1 105 ? -2.184 21.656 0.282 1 96.06 105 THR B CA 1
ATOM 1898 C C . THR B 1 105 ? -2.4 22.219 1.684 1 96.06 105 THR B C 1
ATOM 1900 O O . THR B 1 105 ? -2.289 23.422 1.896 1 96.06 105 THR B O 1
ATOM 1903 N N . ILE B 1 106 ? -2.697 21.344 2.637 1 95.12 106 ILE B N 1
ATOM 1904 C CA . ILE B 1 106 ? -2.912 21.766 4.016 1 95.12 106 ILE B CA 1
ATOM 1905 C C . ILE B 1 106 ? -1.669 22.469 4.539 1 95.12 106 ILE B C 1
ATOM 1907 O O . ILE B 1 106 ? -1.772 23.5 5.219 1 95.12 106 ILE B O 1
ATOM 1911 N N . ASN B 1 107 ? -0.532 21.906 4.23 1 92.25 107 ASN B N 1
ATOM 1912 C CA . ASN B 1 107 ? 0.721 22.484 4.703 1 92.25 107 ASN B CA 1
ATOM 1913 C C . ASN B 1 107 ? 0.967 23.859 4.094 1 92.25 107 ASN B C 1
ATOM 1915 O O . ASN B 1 107 ? 1.419 24.781 4.785 1 92.25 107 ASN B O 1
ATOM 1919 N N . VAL B 1 108 ? 0.652 24.047 2.871 1 90.12 108 VAL B N 1
ATOM 1920 C CA . VAL B 1 108 ? 0.871 25.297 2.164 1 90.12 108 VAL B CA 1
ATOM 1921 C C . VAL B 1 108 ? -0.141 26.344 2.639 1 90.12 108 VAL B C 1
ATOM 1923 O O . VAL B 1 108 ? 0.224 27.484 2.928 1 90.12 108 VAL B O 1
ATOM 1926 N N . VAL B 1 109 ? -1.396 26.016 2.77 1 89.5 109 VAL B N 1
ATOM 1927 C CA . VAL B 1 109 ? -2.455 26.938 3.201 1 89.5 109 VAL B CA 1
ATOM 1928 C C . VAL B 1 109 ? -2.23 27.328 4.656 1 89.5 109 VAL B C 1
ATOM 1930 O O . VAL B 1 109 ? -2.424 28.484 5.027 1 89.5 109 VAL B O 1
ATOM 1933 N N . GLY B 1 110 ? -1.863 26.328 5.387 1 85.94 110 GLY B N 1
ATOM 1934 C CA . GLY B 1 110 ? -1.549 26.609 6.773 1 85.94 110 GLY B CA 1
ATOM 1935 C C . GLY B 1 110 ? -0.431 27.625 6.934 1 85.94 110 GLY B C 1
ATOM 1936 O O . GLY B 1 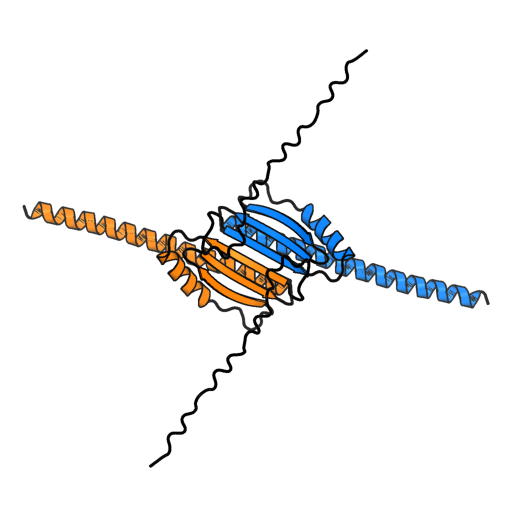110 ? -0.503 28.516 7.793 1 85.94 110 GLY B O 1
ATOM 1937 N N . LYS B 1 111 ? 0.521 27.547 6.109 1 84.75 111 LYS B N 1
ATOM 1938 C CA . LYS B 1 111 ? 1.651 28.469 6.148 1 84.75 111 LYS B CA 1
ATOM 1939 C C . LYS B 1 111 ? 1.23 29.875 5.723 1 84.75 111 LYS B C 1
ATOM 1941 O O . LYS B 1 111 ? 1.692 30.859 6.289 1 84.75 111 LYS B O 1
ATOM 1946 N N . TYR B 1 112 ? 0.459 29.984 4.77 1 83.62 112 TYR B N 1
ATOM 1947 C CA . TYR B 1 112 ? -0.023 31.266 4.277 1 83.62 112 TYR B CA 1
ATOM 1948 C C . TYR B 1 112 ? -0.864 31.969 5.336 1 83.62 112 TYR B C 1
ATOM 1950 O O . TYR B 1 112 ? -0.748 33.188 5.523 1 83.62 112 TYR B O 1
ATOM 1958 N N . LYS B 1 113 ? -1.737 31.219 5.988 1 78.88 113 LYS B N 1
ATOM 1959 C CA . LYS B 1 113 ? -2.572 31.781 7.043 1 78.88 113 LYS B CA 1
ATOM 1960 C C . LYS B 1 113 ? -1.721 32.281 8.203 1 78.88 113 LYS B C 1
ATOM 1962 O O . LYS B 1 113 ? -2.043 33.312 8.82 1 78.88 113 LYS B O 1
ATOM 1967 N N . TYR B 1 114 ? -0.714 31.562 8.445 1 75.19 114 TYR B N 1
ATOM 1968 C CA . TYR B 1 114 ? 0.196 31.969 9.516 1 75.19 114 TYR B CA 1
ATOM 1969 C C . TYR B 1 114 ? 0.91 33.281 9.164 1 75.19 114 TYR B C 1
ATOM 1971 O O . TYR B 1 114 ? 1.073 34.156 10.016 1 75.19 114 TYR B O 1
ATOM 1979 N N . GLN B 1 115 ? 1.344 33.344 7.914 1 80.19 115 GLN B N 1
ATOM 1980 C CA . GLN B 1 115 ? 2.035 34.562 7.457 1 80.19 115 GLN B CA 1
ATOM 1981 C C . GLN B 1 115 ? 1.097 35.75 7.438 1 80.19 115 GLN B C 1
ATOM 1983 O O . GLN B 1 115 ? 1.49 36.875 7.809 1 80.19 115 GLN B O 1
ATOM 1988 N N . GLU B 1 116 ? -0.079 35.5 7.07 1 75.88 116 GLU B N 1
ATOM 1989 C CA . GLU B 1 116 ? -1.056 36.594 7.035 1 75.88 116 GLU B CA 1
ATOM 1990 C C . GLU B 1 116 ? -1.381 37.094 8.445 1 75.88 116 GLU B C 1
ATOM 1992 O O . GLU B 1 116 ? -1.541 38.281 8.664 1 75.88 116 GLU B O 1
ATOM 1997 N N . SER B 1 117 ? -1.428 36.188 9.391 1 78.81 117 SER B N 1
ATOM 1998 C CA . SER B 1 117 ? -1.718 36.562 10.773 1 78.81 117 SER B CA 1
ATOM 1999 C C . SER B 1 117 ? -0.583 37.375 11.383 1 78.81 117 SER B C 1
ATOM 2001 O O . SER B 1 117 ? -0.823 38.281 12.172 1 78.81 117 SER B O 1
ATOM 2003 N N . VAL B 1 118 ? 0.635 37.031 10.984 1 77.81 118 VAL B N 1
ATOM 2004 C CA . VAL B 1 118 ? 1.797 37.75 11.5 1 77.81 118 VAL B CA 1
ATOM 2005 C C . VAL B 1 118 ? 1.854 39.125 10.891 1 77.81 118 VAL B C 1
ATOM 2007 O O . VAL B 1 118 ? 2.199 40.094 11.57 1 77.81 118 VAL B O 1
ATOM 2010 N N . ASN B 1 119 ? 1.493 39.188 9.672 1 77.75 119 ASN B N 1
ATOM 2011 C CA . ASN B 1 119 ? 1.473 40.469 9 1 77.75 119 ASN B CA 1
ATOM 2012 C C . ASN B 1 119 ? 0.399 41.406 9.586 1 77.75 119 ASN B C 1
ATOM 2014 O O . ASN B 1 119 ? 0.614 42.594 9.727 1 77.75 119 ASN B O 1
ATOM 2018 N N . ASP B 1 120 ? -0.767 40.812 9.938 1 75.25 120 ASP B N 1
ATOM 2019 C CA . ASP B 1 120 ? -1.851 41.594 10.539 1 75.25 120 ASP B CA 1
ATOM 2020 C C . ASP B 1 120 ? -1.457 42.094 11.922 1 75.25 120 ASP B C 1
ATOM 2022 O O . ASP B 1 120 ? -1.836 43.219 12.305 1 75.25 120 ASP B O 1
ATOM 2026 N N . GLU B 1 121 ? -0.664 41.25 12.625 1 74.44 121 GLU B N 1
ATOM 2027 C CA . GLU B 1 121 ? -0.186 41.656 13.945 1 74.44 121 GLU B CA 1
ATOM 2028 C C . GLU B 1 121 ? 0.787 42.844 13.844 1 74.44 121 GLU B C 1
ATOM 2030 O O . GLU B 1 121 ? 0.729 43.75 14.656 1 74.44 121 GLU B O 1
ATOM 2035 N N . ILE B 1 122 ? 1.584 42.812 12.844 1 73.75 122 ILE B N 1
ATOM 2036 C CA . ILE B 1 122 ? 2.541 43.906 12.617 1 73.75 122 ILE B CA 1
ATOM 2037 C C . ILE B 1 122 ? 1.8 45.188 12.227 1 73.75 122 ILE B C 1
ATOM 2039 O O . ILE B 1 122 ? 2.146 46.25 12.688 1 73.75 122 ILE B O 1
ATOM 2043 N N . ILE B 1 123 ? 0.721 45 11.547 1 73.12 123 ILE B N 1
ATOM 2044 C CA . ILE B 1 123 ? -0.051 46.156 11.086 1 73.12 123 ILE B CA 1
ATOM 2045 C C . ILE B 1 123 ? -0.855 46.75 12.25 1 73.12 123 ILE B C 1
ATOM 2047 O O . ILE B 1 123 ? -0.94 47.969 12.406 1 73.12 123 ILE B O 1
ATOM 2051 N N . THR B 1 124 ? -1.331 45.938 13.117 1 74.75 124 THR B N 1
ATOM 2052 C CA . THR B 1 124 ? -2.119 46.375 14.258 1 74.75 124 THR B CA 1
ATOM 2053 C C . THR B 1 124 ? -1.229 47.062 15.297 1 74.75 124 THR B C 1
ATOM 2055 O O . THR B 1 124 ? -1.646 48.031 15.945 1 74.75 124 THR B O 1
ATOM 2058 N N . THR B 1 125 ? 0.016 46.531 15.391 1 73.75 125 THR B N 1
ATOM 2059 C CA . THR B 1 125 ? 0.948 47.125 16.344 1 73.75 125 THR B CA 1
ATOM 2060 C C . THR B 1 125 ? 1.435 48.469 15.852 1 73.75 125 THR B C 1
ATOM 2062 O O . THR B 1 125 ? 1.604 49.406 16.641 1 73.75 125 THR B O 1
ATOM 2065 N N . LYS B 1 126 ? 1.556 48.781 14.609 1 72.75 126 LYS B N 1
ATOM 2066 C CA . LYS B 1 126 ? 1.986 50.062 14.062 1 72.75 126 LYS B CA 1
ATOM 2067 C C . LYS B 1 126 ? 0.871 51.094 14.156 1 72.75 126 LYS B C 1
ATOM 2069 O O . LYS B 1 126 ? 1.134 52.281 14.391 1 72.75 126 LYS B O 1
ATOM 2074 N N . LYS B 1 127 ? -0.335 50.781 14.188 1 71.5 127 LYS B N 1
ATOM 2075 C CA . LYS B 1 127 ? -1.438 51.75 14.32 1 71.5 127 LYS B CA 1
ATOM 2076 C C . LYS B 1 127 ? -1.596 52.188 15.766 1 71.5 127 LYS B C 1
ATOM 2078 O O . LYS B 1 127 ? -1.988 53.344 16.016 1 71.5 127 LYS B O 1
ATOM 2083 N N . ALA B 1 128 ? -1.197 51.406 16.734 1 71.5 128 ALA B N 1
ATOM 2084 C CA . ALA B 1 128 ? -1.312 51.781 18.141 1 71.5 128 ALA B CA 1
ATOM 2085 C C . ALA B 1 128 ? -0.247 52.781 18.531 1 71.5 128 ALA B C 1
ATOM 2087 O O . ALA B 1 128 ? -0.512 53.719 19.312 1 71.5 128 ALA B O 1
ATOM 2088 N N . LYS B 1 129 ? 0.807 52.844 17.984 1 72.19 129 LYS B N 1
ATOM 2089 C CA . LYS B 1 129 ? 1.884 53.75 18.328 1 72.19 129 LYS B CA 1
ATOM 2090 C C . LYS B 1 129 ? 1.628 55.125 17.734 1 72.19 129 LYS B C 1
ATOM 2092 O O . LYS B 1 129 ? 2.084 56.156 18.281 1 72.19 129 LYS B O 1
ATOM 2097 N N . ILE B 1 130 ? 0.822 55.219 16.75 1 69.62 130 ILE B N 1
ATOM 2098 C CA . ILE B 1 130 ? 0.571 56.5 16.125 1 69.62 130 ILE B CA 1
ATOM 2099 C C . ILE B 1 130 ? -0.505 57.25 16.906 1 69.62 130 ILE B C 1
ATOM 2101 O O . ILE B 1 130 ? -0.587 58.469 16.844 1 69.62 130 ILE B O 1
ATOM 2105 N N . MET B 1 131 ? -1.209 56.406 17.625 1 66.06 131 MET B N 1
ATOM 2106 C CA . MET B 1 131 ? -2.303 57.062 18.344 1 66.06 131 MET B CA 1
ATOM 2107 C C . MET B 1 131 ? -1.841 57.562 19.703 1 66.06 131 MET B C 1
ATOM 2109 O O . MET B 1 131 ? -2.512 58.375 20.344 1 66.06 131 MET B O 1
ATOM 2113 N N . ASP B 1 132 ? -0.783 57.094 20.234 1 54.38 132 ASP B N 1
ATOM 2114 C CA . ASP B 1 132 ? -0.289 57.688 21.453 1 54.38 132 ASP B CA 1
ATOM 2115 C C . ASP B 1 132 ? 0.693 58.812 21.156 1 54.38 132 ASP B C 1
ATOM 2117 O O . ASP B 1 132 ? 1.492 58.719 20.219 1 54.38 132 ASP B O 1
#